Protein AF-A0A842LUX1-F1 (afdb_monomer_lite)

Radius of gyration: 20.1 Å; chains: 1; bounding box: 54×39×52 Å

Structure (mmCIF, N/CA/C/O backbone):
data_AF-A0A842LUX1-F1
#
_entry.id   AF-A0A842LUX1-F1
#
loop_
_atom_site.group_PDB
_atom_site.id
_atom_site.type_symbol
_atom_site.label_atom_id
_atom_site.label_alt_id
_atom_site.label_comp_id
_atom_site.label_asym_id
_atom_site.label_entity_id
_atom_site.label_seq_id
_atom_site.pdbx_PDB_ins_code
_atom_site.Cartn_x
_atom_site.Cartn_y
_atom_site.Cartn_z
_atom_site.occupancy
_atom_site.B_iso_or_equiv
_atom_site.auth_seq_id
_atom_site.auth_comp_id
_atom_site.auth_asym_id
_atom_site.auth_atom_id
_atom_site.pdbx_PDB_model_num
ATOM 1 N N . LYS A 1 1 ? 23.144 17.524 -31.134 1.00 40.03 1 LYS A N 1
ATOM 2 C CA . LYS A 1 1 ? 22.425 17.278 -29.859 1.00 40.03 1 LYS A CA 1
ATOM 3 C C . LYS A 1 1 ? 22.280 15.773 -29.697 1.00 40.03 1 LYS A C 1
ATOM 5 O O . LYS A 1 1 ? 21.676 15.163 -30.566 1.00 40.03 1 LYS A O 1
ATOM 10 N N . SER A 1 2 ? 22.864 15.183 -28.661 1.00 30.98 2 SER A N 1
ATOM 11 C CA . SER A 1 2 ? 22.601 13.795 -28.268 1.00 30.98 2 SER A CA 1
ATOM 12 C C . SER A 1 2 ? 21.332 13.760 -27.414 1.00 30.98 2 SER A C 1
ATOM 14 O O . SER A 1 2 ? 21.145 14.621 -26.555 1.00 30.98 2 SER A O 1
ATOM 16 N N . SER A 1 3 ? 20.441 12.810 -27.691 1.00 38.66 3 SER A N 1
ATOM 17 C CA . SER A 1 3 ? 19.270 12.524 -26.859 1.00 38.66 3 SER A CA 1
ATOM 18 C C . SER A 1 3 ? 19.453 11.137 -26.255 1.00 38.66 3 SER A C 1
ATOM 20 O O . SER A 1 3 ? 19.889 10.216 -26.943 1.00 38.66 3 SER A O 1
ATOM 22 N N . TRP A 1 4 ? 19.198 11.019 -24.957 1.00 44.97 4 TRP A N 1
ATOM 23 C CA . TRP A 1 4 ? 19.250 9.753 -24.237 1.00 44.97 4 TRP A CA 1
ATOM 24 C C . TRP A 1 4 ? 17.813 9.278 -24.054 1.00 44.97 4 TRP A C 1
ATOM 26 O O . TRP A 1 4 ? 16.987 10.025 -23.534 1.00 44.97 4 TRP A O 1
ATOM 36 N N . ALA A 1 5 ? 17.512 8.064 -24.503 1.00 44.06 5 ALA A N 1
ATOM 37 C CA . ALA A 1 5 ? 16.216 7.428 -24.310 1.00 44.06 5 ALA A CA 1
ATOM 38 C C . ALA A 1 5 ? 16.410 6.154 -23.482 1.00 44.06 5 ALA A C 1
ATOM 40 O O . ALA A 1 5 ? 17.323 5.371 -23.746 1.00 44.06 5 ALA A O 1
ATOM 41 N N . LEU A 1 6 ? 15.565 5.956 -22.468 1.00 51.06 6 LEU A N 1
ATOM 42 C CA . LEU A 1 6 ? 15.541 4.718 -21.697 1.00 51.06 6 LEU A CA 1
ATOM 43 C C . LEU A 1 6 ? 14.818 3.646 -22.522 1.00 51.06 6 LEU A C 1
ATOM 45 O O . LEU A 1 6 ? 13.636 3.786 -22.855 1.00 51.06 6 LEU A O 1
ATOM 49 N N . GLU A 1 7 ? 15.534 2.581 -22.867 1.00 55.16 7 GLU A N 1
ATOM 50 C CA . GLU A 1 7 ? 14.956 1.379 -23.466 1.00 55.16 7 GLU A CA 1
ATOM 51 C C . GLU A 1 7 ? 14.518 0.378 -22.388 1.00 55.16 7 GLU A C 1
ATOM 53 O O . GLU A 1 7 ? 14.836 0.549 -21.210 1.00 55.16 7 GLU A O 1
ATOM 58 N N . ASN A 1 8 ? 13.744 -0.649 -22.762 1.00 57.47 8 ASN A N 1
ATOM 59 C CA . ASN A 1 8 ? 13.414 -1.731 -21.826 1.00 57.47 8 ASN A CA 1
ATOM 60 C C . ASN A 1 8 ? 14.715 -2.295 -21.232 1.00 57.47 8 ASN A C 1
ATOM 62 O O . ASN A 1 8 ? 15.649 -2.614 -21.970 1.00 57.47 8 ASN A O 1
ATOM 66 N N . MET A 1 9 ? 14.779 -2.404 -19.905 1.00 66.81 9 MET A N 1
ATOM 67 C CA . MET A 1 9 ? 15.930 -3.001 -19.232 1.00 66.81 9 MET A CA 1
ATOM 68 C C . MET A 1 9 ? 15.783 -4.521 -19.254 1.00 66.81 9 MET A C 1
ATOM 70 O O . MET A 1 9 ? 14.677 -5.037 -19.135 1.00 66.81 9 MET A O 1
ATOM 74 N N . TYR A 1 10 ? 16.887 -5.253 -19.372 1.00 59.94 10 TYR A N 1
ATOM 75 C CA . TYR A 1 10 ? 16.875 -6.710 -19.275 1.00 59.94 10 TYR A CA 1
ATOM 76 C C . TYR A 1 10 ? 17.837 -7.150 -18.182 1.00 59.94 10 TYR A C 1
ATOM 78 O O . TYR A 1 10 ? 18.994 -6.733 -18.168 1.00 59.94 10 TYR A O 1
ATOM 86 N N . ILE A 1 11 ? 17.368 -8.013 -17.283 1.00 66.12 11 ILE A N 1
ATOM 87 C CA . ILE A 1 11 ? 18.255 -8.812 -16.440 1.00 66.12 11 ILE A CA 1
ATOM 88 C C . ILE A 1 11 ? 18.484 -10.125 -17.176 1.00 66.12 11 ILE A C 1
ATOM 90 O O . ILE A 1 11 ? 17.534 -10.831 -17.514 1.00 66.12 11 ILE A O 1
ATOM 94 N N . ILE A 1 12 ? 19.752 -10.426 -17.442 1.00 67.44 12 ILE A N 1
ATOM 95 C CA . ILE A 1 12 ? 20.169 -11.645 -18.127 1.00 67.44 12 ILE A CA 1
ATOM 96 C C . ILE A 1 12 ? 20.838 -12.536 -17.090 1.00 67.44 12 ILE A C 1
ATOM 98 O O . ILE A 1 12 ? 21.893 -12.194 -16.557 1.00 67.44 12 ILE A O 1
ATOM 102 N N . LYS A 1 13 ? 20.222 -13.678 -16.803 1.00 70.81 13 LYS A N 1
ATOM 103 C CA . LYS A 1 13 ? 20.819 -14.733 -15.988 1.00 70.81 13 LYS A CA 1
ATOM 104 C C . LYS A 1 13 ? 21.351 -15.802 -16.929 1.00 70.81 13 LYS A C 1
ATOM 106 O O . LYS A 1 13 ? 20.633 -16.248 -17.813 1.00 70.81 13 LYS A O 1
ATOM 111 N N . TYR A 1 14 ? 22.601 -16.198 -16.753 1.00 81.06 14 TYR A N 1
ATOM 112 C CA . TYR A 1 14 ? 23.248 -17.223 -17.567 1.00 81.06 14 TYR A CA 1
ATOM 113 C C . TYR A 1 14 ? 24.175 -18.063 -16.690 1.00 81.06 14 TYR A C 1
ATOM 115 O O . TYR A 1 14 ? 24.622 -17.598 -15.639 1.00 81.06 14 TYR A O 1
ATOM 123 N N . ARG A 1 15 ? 24.436 -19.311 -17.093 1.00 84.81 15 ARG A N 1
ATOM 124 C CA . ARG A 1 15 ? 25.346 -20.210 -16.366 1.00 84.81 15 ARG A CA 1
ATOM 125 C C . ARG A 1 15 ? 26.805 -19.901 -16.672 1.00 84.81 15 ARG A C 1
ATOM 127 O O . ARG A 1 15 ? 27.623 -19.882 -15.761 1.00 84.81 15 ARG A O 1
ATOM 134 N N . ASP A 1 16 ? 27.113 -19.706 -17.948 1.00 83.12 16 ASP A N 1
ATOM 135 C CA . ASP A 1 16 ? 28.472 -19.471 -18.433 1.00 83.12 16 ASP A CA 1
ATOM 136 C C . ASP A 1 16 ? 28.441 -18.701 -19.763 1.00 83.12 16 ASP A C 1
ATOM 138 O O . ASP A 1 16 ? 27.393 -18.598 -20.410 1.00 83.12 16 ASP A O 1
ATOM 142 N N . VAL A 1 17 ? 29.586 -18.171 -20.185 1.00 83.56 17 VAL A N 1
ATOM 143 C CA . VAL A 1 17 ? 29.800 -17.632 -21.530 1.00 83.56 17 VAL A CA 1
ATOM 144 C C . VAL A 1 17 ? 30.703 -18.601 -22.271 1.00 83.56 17 VAL A C 1
ATOM 146 O O . VAL A 1 17 ? 31.865 -18.782 -21.917 1.00 83.56 17 VAL A O 1
ATOM 149 N N . ASN A 1 18 ? 30.194 -19.211 -23.338 1.00 83.50 18 ASN A N 1
ATOM 150 C CA . ASN A 1 18 ? 31.008 -20.077 -24.175 1.00 83.50 18 ASN A CA 1
ATOM 151 C C . ASN A 1 18 ? 32.146 -19.252 -24.801 1.00 83.50 18 ASN A C 1
ATOM 153 O O . ASN A 1 18 ? 31.908 -18.388 -25.644 1.00 83.50 18 ASN A O 1
ATOM 157 N N . SER A 1 19 ? 33.385 -19.537 -24.405 1.00 83.38 19 SER A N 1
ATOM 158 C CA . SER A 1 19 ? 34.573 -18.756 -24.773 1.00 83.38 19 SER A CA 1
ATOM 159 C C . SER A 1 19 ? 34.920 -18.794 -26.266 1.00 83.38 19 SER A C 1
ATOM 161 O O . SER A 1 19 ? 35.576 -17.880 -26.757 1.00 83.38 19 SER A O 1
ATOM 163 N N . GLN A 1 20 ? 34.457 -19.807 -27.004 1.00 84.44 20 GLN A N 1
ATOM 164 C CA . GLN A 1 20 ? 34.720 -19.966 -28.439 1.00 84.44 20 GLN A CA 1
ATOM 165 C C . GLN A 1 20 ? 33.688 -19.244 -29.311 1.00 84.44 20 GLN A C 1
ATOM 167 O O . GLN A 1 20 ? 34.014 -18.757 -30.389 1.00 84.44 20 GLN A O 1
ATOM 172 N N . THR A 1 21 ? 32.437 -19.177 -28.854 1.00 84.00 21 THR A N 1
ATOM 173 C CA . THR A 1 21 ? 31.320 -18.590 -29.618 1.00 84.00 21 THR A CA 1
ATOM 174 C C . THR A 1 21 ? 30.852 -17.243 -29.071 1.00 84.00 21 THR A C 1
ATOM 176 O O . THR A 1 21 ? 30.032 -16.590 -29.711 1.00 84.00 21 THR A O 1
ATOM 179 N N . GLN A 1 22 ? 31.345 -16.844 -27.891 1.00 75.69 22 GLN A N 1
ATOM 180 C CA . GLN A 1 22 ? 30.898 -15.684 -27.110 1.00 75.69 22 GLN A CA 1
ATOM 181 C C . GLN A 1 22 ? 29.387 -15.676 -26.821 1.00 75.69 22 GLN A C 1
ATOM 183 O O . GLN A 1 22 ? 28.784 -14.626 -26.608 1.00 75.69 22 GLN A O 1
ATOM 188 N N . ARG A 1 23 ? 28.750 -16.853 -26.814 1.00 80.69 23 ARG A N 1
ATOM 189 C CA . ARG A 1 23 ? 27.318 -16.999 -26.527 1.00 80.69 23 ARG A CA 1
ATOM 190 C C . ARG A 1 23 ? 27.096 -17.367 -25.067 1.00 80.69 23 ARG A C 1
ATOM 192 O O . ARG A 1 23 ? 27.801 -18.215 -24.523 1.00 80.69 23 ARG A O 1
ATOM 199 N N . PHE A 1 24 ? 26.084 -16.761 -24.457 1.00 80.88 24 PHE A N 1
ATOM 200 C CA . PHE A 1 24 ? 25.610 -17.150 -23.133 1.00 80.88 24 PHE A CA 1
ATOM 201 C C . PHE A 1 24 ? 25.010 -18.566 -23.168 1.00 80.88 24 PHE A C 1
ATOM 203 O O . PHE A 1 24 ? 24.298 -18.925 -24.108 1.00 80.88 24 PHE A O 1
ATOM 210 N N . VAL A 1 25 ? 25.294 -19.361 -22.139 1.00 78.38 25 VAL A N 1
ATOM 211 C CA . VAL A 1 25 ? 24.795 -20.730 -21.953 1.00 78.38 25 VAL A CA 1
ATOM 212 C C . VAL A 1 25 ? 23.724 -20.727 -20.862 1.00 78.38 25 VAL A C 1
ATOM 214 O O . VAL A 1 25 ? 23.919 -20.115 -19.812 1.00 78.38 25 VAL A O 1
ATOM 217 N N . ASP A 1 26 ? 22.609 -21.422 -21.109 1.00 73.81 26 ASP A N 1
ATOM 218 C CA . ASP A 1 26 ? 21.448 -21.522 -20.208 1.00 73.81 26 ASP A CA 1
ATOM 219 C C . ASP A 1 26 ? 20.916 -20.158 -19.758 1.00 73.81 26 ASP A C 1
ATOM 221 O O . ASP A 1 26 ? 20.976 -19.785 -18.585 1.00 73.81 26 ASP A O 1
ATOM 225 N N . VAL A 1 27 ? 20.431 -19.400 -20.742 1.00 63.47 27 VAL A N 1
ATOM 226 C CA . VAL A 1 27 ? 20.032 -18.004 -20.576 1.00 63.47 27 VAL A CA 1
ATOM 227 C C . VAL A 1 27 ? 18.569 -17.882 -20.183 1.00 63.47 27 VAL A C 1
ATOM 229 O O . VAL A 1 27 ? 17.687 -18.429 -20.841 1.00 63.47 27 VAL A O 1
ATOM 232 N N . GLU A 1 28 ? 18.312 -17.078 -19.162 1.00 68.75 28 GLU A N 1
ATOM 233 C CA . GLU A 1 28 ? 16.993 -16.604 -18.776 1.00 68.75 28 GLU A CA 1
ATOM 234 C C . GLU A 1 28 ? 16.976 -15.074 -18.897 1.00 68.75 28 GLU A C 1
ATOM 236 O O . GLU A 1 28 ? 17.819 -14.375 -18.325 1.00 68.75 28 GLU A O 1
ATOM 241 N N . TYR A 1 29 ? 16.022 -14.559 -19.673 1.00 65.56 29 TYR A N 1
ATOM 242 C CA . TYR A 1 29 ? 15.831 -13.129 -19.888 1.00 65.56 29 TYR A CA 1
ATOM 243 C C . TYR A 1 29 ? 14.637 -12.646 -19.078 1.00 65.56 29 TYR A C 1
ATOM 245 O O . TYR A 1 29 ? 13.518 -13.119 -19.270 1.00 65.56 29 TYR A O 1
ATOM 253 N N . ILE A 1 30 ? 14.859 -11.651 -18.227 1.00 63.78 30 ILE A N 1
ATOM 254 C CA . ILE A 1 30 ? 13.791 -10.949 -17.521 1.00 63.78 30 ILE A CA 1
ATOM 255 C C . ILE A 1 30 ? 13.717 -9.537 -18.091 1.00 63.78 30 ILE A C 1
ATOM 257 O O . ILE A 1 30 ? 14.587 -8.705 -17.830 1.00 63.78 30 ILE A O 1
ATOM 261 N N . GLY A 1 31 ? 12.691 -9.283 -18.905 1.00 63.72 31 GLY A N 1
ATOM 262 C CA . GLY A 1 31 ? 12.399 -7.955 -19.435 1.00 63.72 31 GLY A CA 1
ATOM 263 C C . GLY A 1 31 ? 11.718 -7.084 -18.383 1.00 63.72 31 GLY A C 1
ATOM 264 O O . GLY A 1 31 ? 10.649 -7.423 -17.883 1.00 63.72 31 GLY A O 1
ATOM 265 N N . ILE A 1 32 ? 12.323 -5.945 -18.075 1.00 72.12 32 ILE A N 1
ATOM 266 C CA . ILE A 1 32 ? 11.776 -4.896 -17.222 1.00 72.12 32 ILE A CA 1
ATOM 267 C C . ILE A 1 32 ? 11.189 -3.842 -18.148 1.00 72.12 32 ILE A C 1
ATOM 269 O O . ILE A 1 32 ? 11.907 -3.198 -18.922 1.00 72.12 32 ILE A O 1
ATOM 273 N N . SER A 1 33 ? 9.869 -3.665 -18.076 1.00 74.12 33 SER A N 1
ATOM 274 C CA . SER A 1 33 ? 9.227 -2.638 -18.885 1.00 74.12 33 SER A CA 1
ATOM 275 C C . SER A 1 33 ? 9.774 -1.264 -18.516 1.00 74.12 33 SER A C 1
ATOM 277 O O . SER A 1 33 ? 10.093 -0.983 -17.360 1.00 74.12 33 SER A O 1
ATOM 279 N N . LYS A 1 34 ? 9.832 -0.393 -19.514 1.00 75.19 34 LYS A N 1
ATOM 280 C CA . LYS A 1 34 ? 10.145 1.027 -19.391 1.00 75.19 34 LYS A CA 1
ATOM 281 C C . LYS A 1 34 ? 9.547 1.675 -18.118 1.00 75.19 34 LYS A C 1
ATOM 283 O O . LYS A 1 34 ? 10.288 2.272 -17.346 1.00 75.19 34 LYS A O 1
ATOM 288 N N . ILE A 1 35 ? 8.253 1.476 -17.834 1.00 79.25 35 ILE A N 1
ATOM 289 C CA . ILE A 1 35 ? 7.582 1.997 -16.620 1.00 79.25 35 ILE A CA 1
ATOM 290 C C . ILE A 1 35 ? 8.228 1.478 -15.328 1.00 79.25 35 ILE A C 1
ATOM 292 O O . ILE A 1 35 ? 8.528 2.265 -14.432 1.00 79.25 35 ILE A O 1
ATOM 296 N N . HIS A 1 36 ? 8.459 0.167 -15.229 1.00 82.00 36 HIS A N 1
ATOM 297 C CA . HIS A 1 36 ? 9.110 -0.418 -14.059 1.00 82.00 36 HIS A CA 1
ATOM 298 C C . HIS A 1 36 ? 10.537 0.111 -13.911 1.00 82.00 36 HIS A C 1
ATOM 300 O O . HIS A 1 36 ? 10.921 0.500 -12.815 1.00 82.00 36 HIS A O 1
ATOM 306 N N . ALA A 1 37 ? 11.298 0.209 -15.005 1.00 81.44 37 ALA A N 1
ATOM 307 C CA . ALA A 1 37 ? 12.652 0.755 -14.986 1.00 81.44 37 ALA A CA 1
ATOM 308 C C . ALA A 1 37 ? 12.683 2.188 -14.425 1.00 81.44 37 ALA A C 1
ATOM 310 O O . ALA A 1 37 ? 13.482 2.468 -13.536 1.00 81.44 37 ALA A O 1
ATOM 311 N N . SER A 1 38 ? 11.769 3.066 -14.849 1.00 83.50 38 SER A N 1
ATOM 312 C CA . SER A 1 38 ? 11.658 4.430 -14.308 1.00 83.50 38 SER A CA 1
ATOM 313 C C . SER A 1 38 ? 11.386 4.462 -12.806 1.00 83.50 38 SER A C 1
ATOM 315 O O . SER A 1 38 ? 11.974 5.267 -12.092 1.00 83.50 38 SER A O 1
ATOM 317 N N . ILE A 1 39 ? 10.542 3.557 -12.307 1.00 88.06 39 ILE A N 1
ATOM 318 C CA . ILE A 1 39 ? 10.266 3.429 -10.869 1.00 88.06 39 ILE A CA 1
ATOM 319 C C . ILE A 1 39 ? 11.520 2.979 -10.109 1.00 88.06 39 ILE A C 1
ATOM 321 O O . ILE A 1 39 ? 11.774 3.461 -9.008 1.00 88.06 39 ILE A O 1
ATOM 325 N N . LEU A 1 40 ? 12.319 2.083 -10.696 1.00 86.94 40 LEU A N 1
ATOM 326 C CA . LEU A 1 40 ? 13.561 1.584 -10.097 1.00 86.94 40 LEU A CA 1
ATOM 327 C C . LEU A 1 40 ? 14.716 2.591 -10.135 1.00 86.94 40 LEU A C 1
ATOM 329 O O . LEU A 1 40 ? 15.631 2.497 -9.315 1.00 86.94 40 LEU A O 1
ATOM 333 N N . LEU A 1 41 ? 14.691 3.544 -11.066 1.00 87.50 41 LEU A N 1
ATOM 334 C CA . LEU A 1 41 ? 15.670 4.630 -11.117 1.00 87.50 41 LEU A CA 1
ATOM 335 C C . LEU A 1 41 ? 15.465 5.652 -9.991 1.00 87.50 41 LEU A C 1
ATOM 337 O O . LEU A 1 41 ? 16.415 6.336 -9.624 1.00 87.50 41 LEU A O 1
ATOM 341 N N . ASP A 1 42 ? 14.268 5.733 -9.405 1.00 91.56 42 ASP A N 1
ATOM 342 C CA . ASP A 1 42 ? 14.031 6.581 -8.242 1.00 91.56 42 ASP A CA 1
ATOM 343 C C . ASP A 1 42 ? 14.575 5.939 -6.959 1.00 91.56 42 ASP A C 1
ATOM 345 O O . ASP A 1 42 ? 14.027 4.956 -6.458 1.00 91.56 42 ASP A O 1
ATOM 349 N N . ASP A 1 43 ? 15.626 6.526 -6.385 1.00 92.12 43 ASP A N 1
ATOM 350 C CA . ASP A 1 43 ? 16.300 5.986 -5.197 1.00 92.12 43 ASP A CA 1
ATOM 351 C C . ASP A 1 43 ? 15.353 5.815 -3.999 1.00 92.12 43 ASP A C 1
ATOM 353 O O . ASP A 1 43 ? 15.408 4.811 -3.290 1.00 92.12 43 ASP A O 1
ATOM 357 N N . VAL A 1 44 ? 14.429 6.759 -3.782 1.00 95.25 44 VAL A N 1
ATOM 358 C CA . VAL A 1 44 ? 13.526 6.725 -2.621 1.00 95.25 44 VAL A CA 1
ATOM 359 C C . VAL A 1 44 ? 12.554 5.555 -2.715 1.00 95.25 44 VAL A C 1
ATOM 361 O O . VAL A 1 44 ? 12.302 4.895 -1.698 1.00 95.25 44 VAL A O 1
ATOM 364 N N . ILE A 1 45 ? 11.992 5.325 -3.906 1.00 95.50 45 ILE A N 1
ATOM 365 C CA . ILE A 1 45 ? 11.097 4.196 -4.152 1.00 95.50 45 ILE A CA 1
ATOM 366 C C . ILE A 1 45 ? 11.896 2.895 -4.132 1.00 95.50 45 ILE A C 1
ATOM 368 O O . ILE A 1 45 ? 11.523 1.987 -3.386 1.00 95.50 45 ILE A O 1
ATOM 372 N N . ARG A 1 46 ? 13.006 2.817 -4.881 1.00 93.94 46 ARG A N 1
ATOM 373 C CA . ARG A 1 46 ? 13.863 1.626 -4.969 1.00 93.94 46 ARG A CA 1
ATOM 374 C C . ARG A 1 46 ? 14.300 1.152 -3.588 1.00 93.94 46 ARG A C 1
ATOM 376 O O . ARG A 1 46 ? 14.124 -0.022 -3.274 1.00 93.94 46 ARG A O 1
ATOM 383 N N . ASP A 1 47 ? 14.792 2.047 -2.739 1.00 94.69 47 ASP A N 1
ATOM 384 C CA . ASP A 1 47 ? 15.238 1.695 -1.389 1.00 94.69 47 ASP A CA 1
ATOM 385 C C . ASP A 1 47 ? 14.076 1.238 -0.495 1.00 94.69 47 ASP A C 1
ATOM 387 O O . ASP A 1 47 ? 14.252 0.390 0.378 1.00 94.69 47 ASP A O 1
ATOM 391 N N . ALA A 1 48 ? 12.866 1.769 -0.706 1.00 95.62 48 ALA A N 1
ATOM 392 C CA . ALA A 1 48 ? 11.686 1.342 0.041 1.00 95.62 48 ALA A CA 1
ATOM 393 C C . ALA A 1 48 ? 11.231 -0.076 -0.334 1.00 95.62 48 ALA A C 1
ATOM 395 O O . ALA A 1 48 ? 10.788 -0.816 0.545 1.00 95.62 48 ALA A O 1
ATOM 396 N N . ILE A 1 49 ? 11.322 -0.447 -1.615 1.00 94.44 49 ILE A N 1
ATOM 397 C CA . ILE A 1 49 ? 10.902 -1.765 -2.118 1.00 94.44 49 ILE A CA 1
ATOM 398 C C . ILE A 1 49 ? 12.034 -2.793 -2.163 1.00 94.44 49 ILE A C 1
ATOM 400 O O . ILE A 1 49 ? 11.768 -3.984 -2.324 1.00 94.44 49 ILE A O 1
ATOM 404 N N . ASN A 1 50 ? 13.289 -2.383 -1.974 1.00 94.38 50 ASN A N 1
ATOM 405 C CA . ASN A 1 50 ? 14.413 -3.286 -1.757 1.00 94.38 50 ASN A CA 1
ATOM 406 C C . ASN A 1 50 ? 14.344 -3.901 -0.344 1.00 94.38 50 ASN A C 1
ATOM 408 O O . ASN A 1 50 ? 15.178 -3.652 0.524 1.00 94.38 50 ASN A O 1
ATOM 412 N N . TYR A 1 51 ? 13.285 -4.670 -0.096 1.00 94.56 51 TYR A N 1
ATOM 413 C CA . TYR A 1 51 ? 12.917 -5.167 1.221 1.00 94.56 51 TYR A CA 1
ATOM 414 C C . TYR A 1 51 ? 12.396 -6.605 1.141 1.00 94.56 51 TYR A C 1
ATOM 416 O O . TYR A 1 51 ? 11.532 -6.926 0.319 1.00 94.56 51 TYR A O 1
ATOM 424 N N . ASN A 1 52 ? 12.913 -7.467 2.018 1.00 95.44 52 ASN A N 1
ATOM 425 C CA . ASN A 1 52 ? 12.473 -8.853 2.164 1.00 95.44 52 ASN A CA 1
ATOM 426 C C . ASN A 1 52 ? 11.306 -8.927 3.145 1.00 95.44 52 ASN A C 1
ATOM 428 O O . ASN A 1 52 ? 11.482 -8.801 4.358 1.00 95.44 52 ASN A O 1
ATOM 432 N N . LEU A 1 53 ? 10.107 -9.135 2.618 1.00 96.38 53 LEU A N 1
ATOM 433 C CA . LEU A 1 53 ? 8.874 -9.150 3.382 1.00 96.38 53 LEU A CA 1
ATOM 434 C C . LEU A 1 53 ? 8.550 -10.560 3.882 1.00 96.38 53 LEU A C 1
ATOM 436 O O . LEU A 1 53 ? 8.468 -11.498 3.094 1.00 96.38 53 LEU A O 1
ATOM 440 N N . HIS A 1 54 ? 8.314 -10.706 5.183 1.00 96.12 54 HIS A N 1
ATOM 441 C CA . HIS A 1 54 ? 7.855 -11.959 5.782 1.00 96.12 54 HIS A CA 1
ATOM 442 C C . HIS A 1 54 ? 6.374 -12.189 5.439 1.00 96.12 54 HIS A C 1
ATOM 444 O O . HIS A 1 54 ? 5.533 -11.362 5.805 1.00 96.12 54 HIS A O 1
ATOM 450 N N . VAL A 1 55 ? 6.042 -13.275 4.733 1.00 94.00 55 VAL A N 1
ATOM 451 C CA . VAL A 1 55 ? 4.682 -13.525 4.201 1.00 94.00 55 VAL A CA 1
ATOM 452 C C . VAL A 1 55 ? 4.025 -14.809 4.715 1.00 94.00 55 VAL A C 1
ATOM 454 O O . VAL A 1 55 ? 2.799 -14.913 4.687 1.00 94.00 55 VAL A O 1
ATOM 457 N N . SER A 1 56 ? 4.798 -15.765 5.229 1.00 92.12 56 SER A N 1
ATOM 458 C CA . SER A 1 56 ? 4.313 -16.931 5.989 1.00 92.12 56 SER A CA 1
ATOM 459 C C . SER A 1 56 ? 5.392 -17.382 6.984 1.00 92.12 56 SER A C 1
ATOM 461 O O . SER A 1 56 ? 6.491 -16.858 6.909 1.00 92.12 56 SER A O 1
ATOM 463 N N . GLN A 1 57 ? 5.109 -18.317 7.906 1.00 84.19 57 GLN A N 1
ATOM 464 C CA . GLN A 1 57 ? 5.972 -18.660 9.063 1.00 84.19 57 GLN A CA 1
ATOM 465 C C . GLN A 1 57 ? 7.470 -18.869 8.764 1.00 84.19 57 GLN A C 1
ATOM 467 O O . GLN A 1 57 ? 8.295 -18.654 9.649 1.00 84.19 57 GLN A O 1
ATOM 472 N N . SER A 1 58 ? 7.817 -19.311 7.558 1.00 88.44 58 SER A N 1
ATOM 473 C CA . SER A 1 58 ? 9.194 -19.573 7.129 1.00 88.44 58 SER A CA 1
ATOM 474 C C . SER A 1 58 ? 9.522 -18.954 5.766 1.00 88.44 58 SER A C 1
ATOM 476 O O . SER A 1 58 ? 10.536 -19.292 5.160 1.00 88.44 58 SER A O 1
ATOM 478 N N . GLU A 1 59 ? 8.679 -18.051 5.262 1.00 93.81 59 GLU A N 1
ATOM 479 C CA . GLU A 1 59 ? 8.772 -17.550 3.892 1.00 93.81 59 GLU A CA 1
ATOM 480 C C . GLU A 1 59 ? 8.967 -16.037 3.854 1.00 93.81 59 GLU A C 1
ATOM 482 O O . GLU A 1 59 ? 8.121 -15.259 4.311 1.00 93.81 59 GLU A O 1
ATOM 487 N N . TYR A 1 60 ? 10.059 -15.627 3.216 1.00 94.88 60 TYR A N 1
ATOM 488 C CA . TYR A 1 60 ? 10.352 -14.240 2.890 1.00 94.88 60 TYR A CA 1
ATOM 489 C C . TYR A 1 60 ? 10.265 -14.044 1.380 1.00 94.88 60 TYR A C 1
ATOM 491 O O . TYR A 1 60 ? 10.675 -14.904 0.602 1.00 94.88 60 TYR A O 1
ATOM 499 N N . ARG A 1 61 ? 9.716 -12.906 0.962 1.00 95.19 61 ARG A N 1
ATOM 500 C CA . ARG A 1 61 ? 9.602 -12.525 -0.445 1.00 95.19 61 ARG A CA 1
ATOM 501 C C . ARG A 1 61 ? 10.209 -11.154 -0.657 1.00 95.19 61 ARG A C 1
ATOM 503 O O . ARG A 1 61 ? 9.874 -10.213 0.060 1.00 95.19 61 ARG A O 1
ATOM 510 N N . TRP A 1 62 ? 11.068 -11.039 -1.658 1.00 95.38 62 TRP A N 1
ATOM 511 C CA . TRP A 1 62 ? 11.668 -9.766 -2.019 1.00 95.38 62 TRP A CA 1
ATOM 512 C C . TRP A 1 62 ? 10.676 -8.937 -2.839 1.00 95.38 62 TRP A C 1
ATOM 514 O O . TRP A 1 62 ? 10.183 -9.383 -3.878 1.00 95.38 62 TRP A O 1
ATOM 524 N N . LEU A 1 63 ? 10.321 -7.745 -2.353 1.00 95.56 63 LEU A N 1
ATOM 525 C CA . LEU A 1 63 ? 9.320 -6.899 -3.013 1.00 95.56 63 LEU A CA 1
ATOM 526 C C . LEU A 1 63 ? 9.811 -6.412 -4.382 1.00 95.56 63 LEU A C 1
ATOM 528 O O . LEU A 1 63 ? 9.077 -6.512 -5.363 1.00 95.56 63 LEU A O 1
ATOM 532 N N . LEU A 1 64 ? 11.072 -5.982 -4.461 1.00 92.06 64 LEU A N 1
ATOM 533 C CA . LEU A 1 64 ? 11.719 -5.566 -5.703 1.00 92.06 64 LEU A CA 1
ATOM 534 C C . LEU A 1 64 ? 11.696 -6.664 -6.778 1.00 92.06 64 LEU A C 1
ATOM 536 O O . LEU A 1 64 ? 11.369 -6.386 -7.928 1.00 92.06 64 LEU A O 1
ATOM 540 N N . GLU A 1 65 ? 11.982 -7.914 -6.406 1.00 88.94 65 GLU A N 1
ATOM 541 C CA . GLU A 1 65 ? 11.935 -9.047 -7.338 1.00 88.94 65 GLU A CA 1
ATOM 542 C C . GLU A 1 65 ? 10.530 -9.254 -7.915 1.00 88.94 65 GLU A C 1
ATOM 544 O O . GLU A 1 65 ? 10.375 -9.436 -9.121 1.00 88.94 65 GLU A O 1
ATOM 549 N N . ASN A 1 66 ? 9.494 -9.194 -7.072 1.00 91.12 66 ASN A N 1
ATOM 550 C CA . ASN A 1 66 ? 8.118 -9.358 -7.543 1.00 91.12 66 ASN A CA 1
ATOM 551 C C . ASN A 1 66 ? 7.708 -8.230 -8.493 1.00 91.12 66 ASN A C 1
ATOM 553 O O . ASN A 1 66 ? 7.056 -8.503 -9.500 1.00 91.12 66 ASN A O 1
ATOM 557 N N . LEU A 1 67 ? 8.142 -6.997 -8.217 1.00 89.69 67 LEU A N 1
ATOM 558 C CA . LEU A 1 67 ? 7.896 -5.864 -9.104 1.00 89.69 67 LEU A CA 1
ATOM 559 C C . LEU A 1 67 ? 8.594 -6.046 -10.460 1.00 89.69 67 LEU A C 1
ATOM 561 O O . LEU A 1 67 ? 7.972 -5.860 -11.500 1.00 89.69 67 LEU A O 1
ATOM 565 N N . ILE A 1 68 ? 9.866 -6.459 -10.460 1.00 85.25 68 ILE A N 1
ATOM 566 C CA . ILE A 1 68 ? 10.639 -6.764 -11.679 1.00 85.25 68 ILE A CA 1
ATOM 567 C C . ILE A 1 68 ? 9.959 -7.863 -12.507 1.00 85.25 68 ILE A C 1
ATOM 569 O O . ILE A 1 68 ? 9.958 -7.804 -13.733 1.00 85.25 68 ILE A O 1
ATOM 573 N N . GLN A 1 69 ? 9.337 -8.840 -11.844 1.00 84.81 69 GLN A N 1
ATOM 574 C CA . GLN A 1 69 ? 8.561 -9.909 -12.478 1.00 84.81 69 GLN A CA 1
ATOM 575 C C . GLN A 1 69 ? 7.147 -9.476 -12.910 1.00 84.81 69 GLN A C 1
ATOM 577 O O . GLN A 1 69 ? 6.350 -10.333 -13.293 1.00 84.81 69 GLN A O 1
ATOM 582 N N . ASN A 1 70 ? 6.819 -8.179 -12.844 1.00 82.81 70 ASN A N 1
ATOM 583 C CA . ASN A 1 70 ? 5.508 -7.623 -13.184 1.00 82.81 70 ASN A CA 1
ATOM 584 C C . ASN A 1 70 ? 4.350 -8.275 -12.395 1.00 82.81 70 ASN A C 1
ATOM 586 O O . ASN A 1 70 ? 3.257 -8.495 -12.921 1.00 82.81 70 ASN A O 1
ATOM 590 N N . LYS A 1 71 ? 4.597 -8.643 -11.131 1.00 88.81 71 LYS A N 1
ATOM 591 C CA . LYS A 1 71 ? 3.586 -9.213 -10.231 1.00 88.81 71 LYS A CA 1
ATOM 592 C C . LYS A 1 71 ? 3.068 -8.137 -9.274 1.00 88.81 71 LYS A C 1
ATOM 594 O O . LYS A 1 71 ? 3.876 -7.379 -8.739 1.00 88.81 71 LYS A O 1
ATOM 599 N N . PRO A 1 72 ? 1.754 -8.110 -8.980 1.00 91.81 72 PRO A N 1
ATOM 600 C CA . PRO A 1 72 ? 1.204 -7.182 -8.000 1.00 91.81 72 PRO A CA 1
ATOM 601 C C . PRO A 1 72 ? 1.774 -7.468 -6.607 1.00 91.81 72 PRO A C 1
ATOM 603 O O . PRO A 1 72 ? 1.897 -8.625 -6.188 1.00 91.81 72 PRO A O 1
ATOM 606 N N . LEU A 1 73 ? 2.093 -6.411 -5.866 1.00 95.81 73 LEU A N 1
ATOM 607 C CA . LEU A 1 73 ? 2.718 -6.487 -4.547 1.00 95.81 73 LEU A CA 1
ATOM 608 C C . LEU A 1 73 ? 1.692 -6.631 -3.416 1.00 95.81 73 LEU A C 1
ATOM 610 O O . LEU A 1 73 ? 1.959 -7.288 -2.404 1.00 95.81 73 LEU A O 1
ATOM 614 N N . LYS A 1 74 ? 0.489 -6.076 -3.580 1.00 96.00 74 LYS A N 1
ATOM 615 C CA . LYS A 1 74 ? -0.601 -6.063 -2.597 1.00 96.00 74 LYS A CA 1
ATOM 616 C C . LYS A 1 74 ? -0.914 -7.445 -2.011 1.00 96.00 74 LYS A C 1
ATOM 618 O O . LYS A 1 74 ? -1.094 -7.510 -0.793 1.00 96.00 74 LYS A O 1
ATOM 623 N N . PRO A 1 75 ? -0.955 -8.566 -2.764 1.00 95.94 75 PRO A N 1
ATOM 624 C CA . PRO A 1 75 ? -1.151 -9.886 -2.164 1.00 95.94 75 PRO A CA 1
ATOM 625 C C . PRO A 1 75 ? -0.100 -10.235 -1.098 1.00 95.94 75 PRO A C 1
ATOM 627 O O . PRO A 1 75 ? -0.449 -10.801 -0.060 1.00 95.94 75 PRO A O 1
ATOM 630 N N . LEU A 1 76 ? 1.168 -9.866 -1.314 1.00 97.19 76 LEU A N 1
ATOM 631 C CA . LEU A 1 76 ? 2.248 -10.064 -0.341 1.00 97.19 76 LEU A CA 1
ATOM 632 C C . LEU A 1 76 ? 2.064 -9.142 0.864 1.00 97.19 76 LEU A C 1
ATOM 634 O O . LEU A 1 76 ? 2.171 -9.596 2.005 1.00 97.19 76 LEU A O 1
ATOM 638 N N . ILE A 1 77 ? 1.705 -7.879 0.612 1.00 97.50 77 ILE A N 1
ATOM 639 C CA . ILE A 1 77 ? 1.415 -6.904 1.669 1.00 97.50 77 ILE A CA 1
ATOM 640 C C . ILE A 1 77 ? 0.275 -7.404 2.558 1.00 97.50 77 ILE A C 1
ATOM 642 O O . ILE A 1 77 ? 0.407 -7.409 3.777 1.00 97.50 77 ILE A O 1
ATOM 646 N N . MET A 1 78 ? -0.812 -7.912 1.979 1.00 97.62 78 MET A N 1
ATOM 647 C CA . MET A 1 78 ? -1.945 -8.446 2.735 1.00 97.62 78 MET A CA 1
ATOM 648 C C . MET A 1 78 ? -1.565 -9.655 3.593 1.00 97.62 78 MET A C 1
ATOM 650 O O . MET A 1 78 ? -1.971 -9.724 4.754 1.00 97.62 78 MET A O 1
ATOM 654 N N . ARG A 1 79 ? -0.760 -10.589 3.068 1.00 97.19 79 ARG A N 1
ATOM 655 C CA . ARG A 1 79 ? -0.241 -11.721 3.859 1.00 97.19 79 ARG A CA 1
ATOM 656 C C . ARG A 1 79 ? 0.594 -11.235 5.041 1.00 97.19 79 ARG A C 1
ATOM 658 O O . ARG A 1 79 ? 0.397 -11.696 6.164 1.00 97.19 79 ARG A O 1
ATOM 665 N N . HIS A 1 80 ? 1.460 -10.254 4.809 1.00 96.94 80 HIS A N 1
ATOM 666 C CA . HIS A 1 80 ? 2.269 -9.653 5.859 1.00 96.94 80 HIS A CA 1
ATOM 667 C C . HIS A 1 80 ? 1.430 -8.924 6.921 1.00 96.94 80 HIS A C 1
ATOM 669 O O . HIS A 1 80 ? 1.642 -9.124 8.117 1.00 96.94 80 HIS A O 1
ATOM 675 N N . ILE A 1 81 ? 0.437 -8.128 6.504 1.00 96.56 81 ILE A N 1
ATOM 676 C CA . ILE A 1 81 ? -0.511 -7.457 7.406 1.00 96.56 81 ILE A CA 1
ATOM 677 C C . ILE A 1 81 ? -1.210 -8.493 8.294 1.00 96.56 81 ILE A C 1
ATOM 679 O O . ILE A 1 81 ? -1.294 -8.295 9.503 1.00 96.56 81 ILE A O 1
ATOM 683 N N . ILE A 1 82 ? -1.653 -9.621 7.726 1.00 95.94 82 ILE A N 1
ATOM 684 C CA . ILE A 1 82 ? -2.277 -10.719 8.479 1.00 95.94 82 ILE A CA 1
ATOM 685 C C . ILE A 1 82 ? -1.304 -11.319 9.499 1.00 95.94 82 ILE A C 1
ATOM 687 O O . ILE A 1 82 ? -1.691 -11.555 10.644 1.00 95.94 82 ILE A O 1
ATOM 691 N N . LEU A 1 83 ? -0.045 -11.568 9.128 1.00 95.56 83 LEU A N 1
ATOM 692 C CA . LEU A 1 83 ? 0.949 -12.068 10.082 1.00 95.56 83 LEU A CA 1
ATOM 693 C C . LEU A 1 83 ? 1.165 -11.088 11.234 1.00 95.56 83 LEU A C 1
ATOM 695 O O . LEU A 1 83 ? 1.188 -11.505 12.391 1.00 95.56 83 LEU A O 1
ATOM 699 N N . ARG A 1 84 ? 1.288 -9.794 10.930 1.00 93.69 84 ARG A N 1
ATOM 700 C CA . ARG A 1 84 ? 1.530 -8.755 11.935 1.00 93.69 84 ARG A CA 1
ATOM 701 C C . ARG A 1 84 ? 0.319 -8.538 12.841 1.00 93.69 84 ARG A C 1
ATOM 703 O O . ARG A 1 84 ? 0.496 -8.452 14.052 1.00 93.69 84 ARG A O 1
ATOM 710 N N . ALA A 1 85 ? -0.895 -8.564 12.291 1.00 93.69 85 ALA A N 1
ATOM 711 C CA . ALA A 1 85 ? -2.144 -8.542 13.055 1.00 93.69 85 ALA A CA 1
ATOM 712 C C . ALA A 1 85 ? -2.230 -9.704 14.062 1.00 93.69 85 ALA A C 1
ATOM 714 O O . ALA A 1 85 ? -2.733 -9.538 15.168 1.00 93.69 85 ALA A O 1
ATOM 715 N N . ASN A 1 86 ? -1.677 -10.866 13.702 1.00 92.81 86 ASN A N 1
ATOM 716 C CA . ASN A 1 86 ? -1.631 -12.057 14.551 1.00 92.81 86 ASN A CA 1
ATOM 717 C C . ASN A 1 86 ? -0.331 -12.194 15.362 1.00 92.81 86 ASN A C 1
ATOM 719 O O . ASN A 1 86 ? -0.082 -13.260 15.922 1.00 92.81 86 ASN A O 1
ATOM 723 N N . ARG A 1 87 ? 0.516 -11.153 15.408 1.00 92.00 87 ARG A N 1
ATOM 724 C CA . ARG A 1 87 ? 1.800 -11.137 16.137 1.00 92.00 87 ARG A CA 1
ATOM 725 C C . ARG A 1 87 ? 2.760 -12.276 15.738 1.00 92.00 87 ARG A C 1
ATOM 727 O O . ARG A 1 87 ? 3.567 -12.730 16.539 1.00 92.00 87 ARG A O 1
ATOM 734 N N . LYS A 1 88 ? 2.691 -12.729 14.480 1.00 93.06 88 LYS A N 1
ATOM 735 C CA . LYS A 1 88 ? 3.524 -13.808 13.904 1.00 93.06 88 LYS A CA 1
ATOM 736 C C . LYS A 1 88 ? 4.766 -13.300 13.159 1.00 93.06 88 LYS A C 1
ATOM 738 O O . LYS A 1 88 ? 5.426 -14.063 12.463 1.00 93.06 88 LYS A O 1
ATOM 743 N N . THR A 1 89 ? 5.073 -12.009 13.256 1.00 92.56 89 THR A N 1
ATOM 744 C CA . THR A 1 89 ? 6.272 -11.400 12.668 1.00 92.56 89 THR A CA 1
ATOM 745 C C . THR A 1 89 ? 6.737 -10.222 13.521 1.00 92.56 89 THR A C 1
ATOM 747 O O . THR A 1 89 ? 5.908 -9.487 14.054 1.00 92.56 89 THR A O 1
ATOM 750 N N . GLY A 1 90 ? 8.055 -10.043 13.640 1.00 89.06 90 GLY A N 1
ATOM 751 C CA . GLY A 1 90 ? 8.675 -8.891 14.307 1.00 89.06 90 GLY A CA 1
ATOM 752 C C . GLY A 1 90 ? 8.984 -7.721 13.366 1.00 89.06 90 GLY A C 1
ATOM 753 O O . GLY A 1 90 ? 9.484 -6.692 13.808 1.00 89.06 90 GLY A O 1
ATOM 754 N N . GLN A 1 91 ? 8.721 -7.859 12.064 1.00 92.00 91 GLN A N 1
ATOM 755 C CA . GLN A 1 91 ? 8.941 -6.787 11.093 1.00 92.00 91 GLN A CA 1
ATOM 756 C C . GLN A 1 91 ? 7.911 -5.663 11.279 1.00 92.00 91 GLN A C 1
ATOM 758 O O . GLN A 1 91 ? 6.705 -5.876 11.157 1.00 92.00 91 GLN A O 1
ATOM 763 N N . MET A 1 92 ? 8.404 -4.449 11.540 1.00 90.75 92 MET A N 1
ATOM 764 C CA . MET A 1 92 ? 7.563 -3.283 11.847 1.00 90.75 92 MET A CA 1
ATOM 765 C C . MET A 1 92 ? 7.532 -2.225 10.739 1.00 90.75 92 MET A C 1
ATOM 767 O O . MET A 1 92 ? 6.742 -1.281 10.822 1.00 90.75 92 MET A O 1
ATOM 771 N N . GLY A 1 93 ? 8.355 -2.382 9.696 1.00 92.31 93 GLY A N 1
ATOM 772 C CA . GLY A 1 93 ? 8.506 -1.409 8.615 1.00 92.31 93 GLY A CA 1
ATOM 773 C C . GLY A 1 93 ? 7.187 -1.117 7.899 1.00 92.31 93 GLY A C 1
ATOM 774 O O . GLY A 1 93 ? 6.555 -2.017 7.360 1.00 92.31 93 GLY A O 1
ATOM 775 N N . ILE A 1 94 ? 6.774 0.152 7.889 1.00 95.19 94 ILE A N 1
ATOM 776 C CA . ILE A 1 94 ? 5.551 0.613 7.210 1.00 95.19 94 ILE A CA 1
ATOM 777 C C . ILE A 1 94 ? 5.857 1.161 5.817 1.00 95.19 94 ILE A C 1
ATOM 779 O O . ILE A 1 94 ? 5.102 0.917 4.879 1.00 95.19 94 ILE A O 1
ATOM 783 N N . LYS A 1 95 ? 6.981 1.878 5.676 1.00 96.44 95 LYS A N 1
ATOM 784 C CA . LYS A 1 95 ? 7.396 2.514 4.417 1.00 96.44 95 LYS A CA 1
ATOM 785 C C . LYS A 1 95 ? 7.398 1.527 3.232 1.00 96.44 95 LYS A C 1
ATOM 787 O O . LYS A 1 95 ? 6.793 1.880 2.222 1.00 96.44 95 LYS A O 1
ATOM 792 N N . PRO A 1 96 ? 7.953 0.299 3.345 1.00 97.19 96 PRO A N 1
ATOM 793 C CA . PRO A 1 96 ? 7.900 -0.679 2.255 1.00 97.19 96 PRO A CA 1
ATOM 794 C C . PRO A 1 96 ? 6.473 -1.074 1.865 1.00 97.19 96 PRO A C 1
ATOM 796 O O . PRO A 1 96 ? 6.170 -1.197 0.681 1.00 97.19 96 PRO A O 1
ATOM 799 N N . LEU A 1 97 ? 5.576 -1.227 2.849 1.00 97.75 97 LEU A N 1
ATOM 800 C CA . LEU A 1 97 ? 4.184 -1.622 2.609 1.00 97.75 97 LEU A CA 1
ATOM 801 C C . LEU A 1 97 ? 3.440 -0.542 1.824 1.00 97.75 97 LEU A C 1
ATOM 803 O O . LEU A 1 97 ? 2.784 -0.844 0.834 1.00 97.75 97 LEU A O 1
ATOM 807 N N . LEU A 1 98 ? 3.567 0.716 2.253 1.00 97.94 98 LEU A N 1
ATOM 808 C CA . LEU A 1 98 ? 2.860 1.830 1.628 1.00 97.94 98 LEU A CA 1
ATOM 809 C C . LEU A 1 98 ? 3.393 2.145 0.231 1.00 97.94 98 LEU A C 1
ATOM 811 O O . LEU A 1 98 ? 2.588 2.371 -0.662 1.00 97.94 98 LEU A O 1
ATOM 815 N N . TYR A 1 99 ? 4.713 2.121 0.012 1.00 98.12 99 TYR A N 1
ATOM 816 C CA . TYR A 1 99 ? 5.250 2.294 -1.342 1.00 98.12 99 TYR A CA 1
ATOM 817 C C . TYR A 1 99 ? 4.822 1.156 -2.267 1.00 98.12 99 TYR A C 1
ATOM 819 O O . TYR A 1 99 ? 4.448 1.419 -3.401 1.00 98.12 99 TYR A O 1
ATOM 827 N N . SER A 1 100 ? 4.801 -0.086 -1.779 1.00 97.38 100 SER A N 1
ATOM 828 C CA . SER A 1 100 ? 4.327 -1.226 -2.574 1.00 97.38 100 SER A CA 1
ATOM 829 C C . SER A 1 100 ? 2.860 -1.079 -2.981 1.00 97.38 100 SER A C 1
ATOM 831 O O . SER A 1 100 ? 2.510 -1.330 -4.128 1.00 97.38 100 SER A O 1
ATOM 833 N N . LEU A 1 101 ? 2.001 -0.640 -2.055 1.00 97.88 101 LEU A N 1
ATOM 834 C CA . LEU A 1 101 ? 0.593 -0.368 -2.350 1.00 97.88 101 LEU A CA 1
ATOM 835 C C . LEU A 1 101 ? 0.434 0.820 -3.308 1.00 97.88 101 LEU A C 1
ATOM 837 O O . LEU A 1 101 ? -0.366 0.737 -4.230 1.00 97.88 101 LEU A O 1
ATOM 841 N N . ALA A 1 102 ? 1.211 1.891 -3.130 1.00 97.50 102 ALA A N 1
ATOM 842 C CA . ALA A 1 102 ? 1.177 3.057 -4.010 1.00 97.50 102 ALA A CA 1
ATOM 843 C C . ALA A 1 102 ? 1.614 2.721 -5.445 1.00 97.50 102 ALA A C 1
ATOM 845 O O . ALA A 1 102 ? 0.990 3.167 -6.404 1.00 97.50 102 ALA A O 1
ATOM 846 N N . ILE A 1 103 ? 2.653 1.896 -5.598 1.00 95.25 103 ILE A N 1
ATOM 847 C CA . ILE A 1 103 ? 3.075 1.364 -6.898 1.00 95.25 103 ILE A CA 1
ATOM 848 C C . ILE A 1 103 ? 1.922 0.593 -7.541 1.00 95.25 103 ILE A C 1
ATOM 850 O O . ILE A 1 103 ? 1.547 0.892 -8.673 1.00 95.25 103 ILE A O 1
ATOM 854 N N . ASP A 1 104 ? 1.319 -0.347 -6.809 1.00 94.62 104 ASP A N 1
ATOM 855 C CA . ASP A 1 104 ? 0.227 -1.151 -7.350 1.00 94.62 104 ASP A CA 1
ATOM 856 C C . ASP A 1 104 ? -0.976 -0.293 -7.772 1.00 94.62 104 ASP A C 1
ATOM 858 O O . ASP A 1 104 ? -1.570 -0.548 -8.819 1.00 94.62 104 ASP A O 1
ATOM 862 N N . SER A 1 105 ? -1.332 0.739 -6.996 1.00 94.00 105 SER A N 1
ATOM 863 C CA . SER A 1 105 ? -2.453 1.621 -7.338 1.00 94.00 105 SER A CA 1
ATOM 864 C C . SER A 1 105 ? -2.197 2.466 -8.579 1.00 94.00 105 SER A C 1
ATOM 866 O O . SER A 1 105 ? -3.155 2.777 -9.274 1.00 94.00 105 SER A O 1
ATOM 868 N N . GLU A 1 106 ? -0.952 2.835 -8.886 1.00 91.50 106 GLU A N 1
ATOM 869 C CA . GLU A 1 106 ? -0.640 3.653 -10.070 1.00 91.50 106 GLU A CA 1
ATOM 870 C C . GLU A 1 106 ? -0.377 2.813 -11.327 1.00 91.50 106 GLU A C 1
ATOM 872 O O . GLU A 1 106 ? -0.709 3.242 -12.435 1.00 91.50 106 GLU A O 1
ATOM 877 N N . ILE A 1 107 ? 0.206 1.619 -11.170 1.00 85.56 107 ILE A N 1
ATOM 878 C CA . ILE A 1 107 ? 0.503 0.714 -12.289 1.00 85.56 107 ILE A CA 1
ATOM 879 C C . ILE A 1 107 ? -0.743 -0.075 -12.703 1.00 85.56 107 ILE A C 1
ATOM 881 O O . ILE A 1 107 ? -1.052 -0.137 -13.891 1.00 85.56 107 ILE A O 1
ATOM 885 N N . PHE A 1 108 ? -1.466 -0.674 -11.750 1.00 72.75 108 PHE A N 1
ATOM 886 C CA . PHE A 1 108 ? -2.545 -1.624 -12.050 1.00 72.75 108 PHE A CA 1
ATOM 887 C C . PHE A 1 108 ? -3.952 -1.001 -12.051 1.00 72.75 108 PHE A C 1
ATOM 889 O O . PHE A 1 108 ? -4.913 -1.701 -12.357 1.00 72.75 108 PHE A O 1
ATOM 896 N N . SER A 1 109 ? -4.100 0.300 -11.762 1.00 67.44 109 SER A N 1
ATOM 897 C CA . SER A 1 109 ? -5.368 1.032 -11.980 1.00 67.44 109 SER A CA 1
ATOM 898 C C . SER A 1 109 ? -5.659 1.320 -13.451 1.00 67.44 109 SER A C 1
ATOM 900 O O . SER A 1 109 ? -6.791 1.637 -13.811 1.00 67.44 109 SER A O 1
ATOM 902 N N . ARG A 1 110 ? -4.651 1.237 -14.322 1.00 61.41 110 ARG A N 1
ATOM 903 C CA . ARG A 1 110 ? -4.788 1.609 -15.730 1.00 61.41 110 ARG A CA 1
ATOM 904 C C . ARG A 1 110 ? -5.380 0.446 -16.513 1.00 61.41 110 ARG A C 1
ATOM 906 O O . ARG A 1 110 ? -4.691 -0.519 -16.826 1.00 61.41 110 ARG A O 1
ATOM 913 N N . LYS A 1 111 ? -6.671 0.558 -16.828 1.00 46.97 111 LYS A N 1
ATOM 914 C CA . LYS A 1 111 ? -7.431 -0.434 -17.603 1.00 46.97 111 LYS A CA 1
ATOM 915 C C . LYS A 1 111 ? -7.036 -0.546 -19.076 1.00 46.97 111 LYS A C 1
ATOM 917 O O . LYS A 1 111 ? -7.459 -1.502 -19.714 1.00 46.97 111 LYS A O 1
ATOM 922 N N . GLU A 1 112 ? -6.202 0.344 -19.609 1.00 46.41 112 GLU A N 1
ATOM 923 C CA . GLU A 1 112 ? -5.777 0.256 -21.006 1.00 46.41 112 GLU A CA 1
ATOM 924 C C . GLU A 1 112 ? -4.254 0.341 -21.148 1.00 46.41 112 GLU A C 1
ATOM 926 O O . GLU A 1 112 ? -3.647 1.360 -20.800 1.00 46.41 112 GLU A O 1
ATOM 931 N N . PRO A 1 113 ? -3.603 -0.707 -21.684 1.00 45.28 113 PRO A N 1
ATOM 932 C CA . PRO A 1 113 ? -2.306 -0.530 -22.295 1.00 45.28 113 PRO A CA 1
ATOM 933 C C . PRO A 1 113 ? -2.549 0.252 -23.587 1.00 45.28 113 PRO A C 1
ATOM 935 O O . PRO A 1 113 ? -2.998 -0.305 -24.582 1.00 45.28 113 PRO A O 1
ATOM 938 N N . GLU A 1 114 ? -2.284 1.554 -23.591 1.00 50.22 114 GLU A N 1
ATOM 939 C CA . GLU A 1 114 ? -2.181 2.299 -24.845 1.00 50.22 114 GLU A CA 1
ATOM 940 C C . GLU A 1 114 ? -0.920 1.801 -25.577 1.00 50.22 114 GLU A C 1
ATOM 942 O O . GLU A 1 114 ? 0.190 2.299 -25.373 1.00 50.22 114 GLU A O 1
ATOM 947 N N . VAL A 1 115 ? -1.096 0.738 -26.370 1.00 46.25 115 VAL A N 1
ATOM 948 C CA . VAL A 1 115 ? -0.040 -0.074 -27.009 1.00 46.25 115 VAL A CA 1
ATOM 949 C C . VAL A 1 115 ? 0.806 0.728 -28.011 1.00 46.25 115 VAL A C 1
ATOM 951 O O . VAL A 1 115 ? 1.909 0.314 -28.360 1.00 46.25 115 VAL A O 1
ATOM 954 N N . PHE A 1 116 ? 0.345 1.909 -28.428 1.00 45.34 116 PHE A N 1
ATOM 955 C CA . PHE A 1 116 ? 1.017 2.759 -29.408 1.00 45.34 116 PHE A CA 1
ATOM 956 C C . PHE A 1 116 ? 1.023 4.215 -28.939 1.00 45.34 116 PHE A C 1
ATOM 958 O O . PHE A 1 116 ? 0.117 4.978 -29.254 1.00 45.34 116 PHE A O 1
ATOM 965 N N . ASN A 1 117 ? 2.049 4.601 -28.181 1.00 52.31 117 ASN A N 1
ATOM 966 C CA . ASN A 1 117 ? 2.267 5.993 -27.795 1.00 52.31 117 ASN A CA 1
ATOM 967 C C . ASN A 1 117 ? 3.542 6.556 -28.414 1.00 52.31 117 ASN A C 1
ATOM 969 O O . ASN A 1 117 ? 4.541 5.849 -28.558 1.00 52.31 117 ASN A O 1
ATOM 973 N N . ASP A 1 118 ? 3.491 7.847 -28.740 1.00 55.69 118 ASP A N 1
ATOM 974 C CA . ASP A 1 118 ? 4.625 8.635 -29.219 1.00 55.69 118 ASP A CA 1
ATOM 975 C C . ASP A 1 118 ? 5.812 8.517 -28.234 1.00 55.69 118 ASP A C 1
ATOM 977 O O . ASP A 1 118 ? 5.642 8.832 -27.049 1.00 55.69 118 ASP A O 1
ATOM 981 N N . PRO A 1 119 ? 7.011 8.099 -28.690 1.00 53.94 119 PRO A N 1
ATOM 982 C CA . PRO A 1 119 ? 8.218 7.997 -27.871 1.00 53.94 119 PRO A CA 1
ATOM 983 C C . PRO A 1 119 ? 8.540 9.240 -27.031 1.00 53.94 119 PRO A C 1
ATOM 985 O O . PRO A 1 119 ? 9.080 9.104 -25.932 1.00 53.94 119 PRO A O 1
ATOM 988 N N . LEU A 1 120 ? 8.186 10.440 -27.502 1.00 54.41 120 LEU A N 1
ATOM 989 C CA . LEU A 1 120 ? 8.414 11.697 -26.782 1.00 54.41 120 LEU A CA 1
ATOM 990 C C . LEU A 1 120 ? 7.474 11.878 -25.582 1.00 54.41 120 LEU A C 1
ATOM 992 O O . LEU A 1 120 ? 7.837 12.532 -24.607 1.00 54.41 120 LEU A O 1
ATOM 996 N N . GLN A 1 121 ? 6.286 11.273 -25.612 1.00 56.84 121 GLN A N 1
ATOM 997 C CA . GLN A 1 121 ? 5.349 11.304 -24.487 1.00 56.84 121 GLN A CA 1
ATOM 998 C C . GLN A 1 121 ? 5.702 10.273 -23.410 1.00 56.84 121 GLN A C 1
ATOM 1000 O O . GLN A 1 121 ? 5.246 10.390 -22.273 1.00 56.84 121 GLN A O 1
ATOM 1005 N N . ILE A 1 122 ? 6.522 9.270 -23.741 1.00 58.34 122 ILE A N 1
ATOM 1006 C CA . ILE A 1 122 ? 6.870 8.184 -22.822 1.00 58.34 122 ILE A CA 1
ATOM 1007 C C . ILE A 1 122 ? 7.674 8.712 -21.627 1.00 58.34 122 ILE A C 1
ATOM 1009 O O . ILE A 1 122 ? 7.315 8.389 -20.498 1.00 58.34 122 ILE A O 1
ATOM 1013 N N . SER A 1 123 ? 8.695 9.558 -21.829 1.00 58.25 123 SER A N 1
ATOM 1014 C CA . SER A 1 123 ? 9.512 10.055 -20.704 1.00 58.25 123 SER A CA 1
ATOM 1015 C C . SER A 1 123 ? 8.714 10.959 -19.760 1.00 58.25 123 SER A C 1
ATOM 1017 O O . SER A 1 123 ? 8.787 10.797 -18.547 1.00 58.25 123 SER A O 1
ATOM 1019 N N . ALA A 1 124 ? 7.880 11.853 -20.298 1.00 61.03 124 ALA A N 1
ATOM 1020 C CA . ALA A 1 124 ? 7.030 12.721 -19.485 1.00 61.03 124 ALA A CA 1
ATOM 1021 C C . ALA A 1 124 ? 6.027 11.908 -18.647 1.00 61.03 124 ALA A C 1
ATOM 1023 O O . ALA A 1 124 ? 5.859 12.160 -17.456 1.00 61.03 124 ALA A O 1
ATOM 1024 N N . ARG A 1 125 ? 5.413 10.873 -19.238 1.00 66.44 125 ARG A N 1
ATOM 1025 C CA . ARG A 1 125 ? 4.502 9.954 -18.531 1.00 66.44 125 ARG A CA 1
ATOM 1026 C C . ARG A 1 125 ? 5.206 9.154 -17.430 1.00 66.44 125 ARG A C 1
ATOM 1028 O O . ARG A 1 125 ? 4.572 8.806 -16.432 1.00 66.44 125 ARG A O 1
ATOM 1035 N N . MET A 1 126 ? 6.490 8.847 -17.609 1.00 68.25 126 MET A N 1
ATOM 1036 C CA . MET A 1 126 ? 7.314 8.157 -16.614 1.00 68.25 126 MET A CA 1
ATOM 1037 C C . MET A 1 126 ? 7.645 9.042 -15.420 1.00 68.25 126 MET A C 1
ATOM 1039 O O . MET A 1 126 ? 7.424 8.628 -14.287 1.00 68.25 126 MET A O 1
ATOM 1043 N N . ASP A 1 127 ? 8.120 10.263 -15.647 1.00 70.75 127 ASP A N 1
ATOM 1044 C CA . ASP A 1 127 ? 8.393 11.189 -14.544 1.00 70.75 127 ASP A CA 1
ATOM 1045 C C . ASP A 1 127 ? 7.107 11.453 -13.746 1.00 70.75 127 ASP A C 1
ATOM 1047 O O . ASP A 1 127 ? 7.088 11.427 -12.514 1.00 70.75 127 ASP A O 1
ATOM 1051 N N . GLU A 1 128 ? 5.986 11.571 -14.456 1.00 83.62 128 GLU A N 1
ATOM 1052 C CA . GLU A 1 128 ? 4.664 11.698 -13.861 1.00 83.62 128 GLU A CA 1
ATOM 1053 C C . GLU A 1 128 ? 4.243 10.448 -13.060 1.00 83.62 128 GLU A C 1
ATOM 1055 O O . GLU A 1 128 ? 3.580 10.580 -12.032 1.00 83.62 128 GLU A O 1
ATOM 1060 N N . ILE A 1 129 ? 4.616 9.219 -13.464 1.00 87.56 129 ILE A N 1
ATOM 1061 C CA . ILE A 1 129 ? 4.275 8.013 -12.683 1.00 87.56 129 ILE A CA 1
ATOM 1062 C C . ILE A 1 129 ? 5.022 7.974 -11.354 1.00 87.56 129 ILE A C 1
ATOM 1064 O O . ILE A 1 129 ? 4.412 7.688 -10.326 1.00 87.56 129 ILE A O 1
ATOM 1068 N N . VAL A 1 130 ? 6.309 8.322 -11.349 1.00 90.94 130 VAL A N 1
ATOM 1069 C CA . VAL A 1 130 ? 7.115 8.378 -10.123 1.00 90.94 130 VAL A CA 1
ATOM 1070 C C . VAL A 1 130 ? 6.558 9.434 -9.166 1.00 90.94 130 VAL A C 1
ATOM 1072 O O . VAL A 1 130 ? 6.429 9.175 -7.965 1.00 90.94 130 VAL A O 1
ATOM 1075 N N . LEU A 1 131 ? 6.183 10.606 -9.689 1.00 92.38 131 LEU A N 1
ATOM 1076 C CA . LEU A 1 131 ? 5.556 11.668 -8.900 1.00 92.38 131 LEU A CA 1
ATOM 1077 C C . LEU A 1 131 ? 4.224 11.214 -8.293 1.00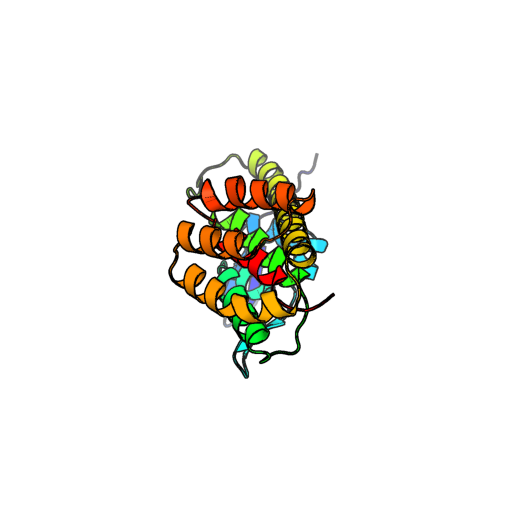 92.38 131 LEU A C 1
ATOM 1079 O O . LEU A 1 131 ? 4.059 11.314 -7.075 1.00 92.38 131 LEU A O 1
ATOM 1083 N N . ARG A 1 132 ? 3.330 10.623 -9.096 1.00 93.12 132 ARG A N 1
ATOM 1084 C CA . ARG A 1 132 ? 2.049 10.083 -8.612 1.00 93.12 132 ARG A CA 1
ATOM 1085 C C . ARG A 1 132 ? 2.231 9.008 -7.547 1.00 93.12 132 ARG A C 1
ATOM 1087 O O . ARG A 1 132 ? 1.562 9.063 -6.524 1.00 93.12 132 ARG A O 1
ATOM 1094 N N . ILE A 1 133 ? 3.178 8.081 -7.712 1.00 95.94 133 ILE A N 1
ATOM 1095 C CA . ILE A 1 133 ? 3.472 7.062 -6.687 1.00 95.94 133 ILE A CA 1
ATOM 1096 C C . ILE A 1 133 ? 3.864 7.727 -5.362 1.00 95.94 133 ILE A C 1
ATOM 1098 O O . ILE A 1 133 ? 3.389 7.324 -4.298 1.00 95.94 133 ILE A O 1
ATOM 1102 N N . LYS A 1 134 ? 4.708 8.766 -5.397 1.00 97.06 134 LYS A N 1
ATOM 1103 C CA . LYS A 1 134 ? 5.113 9.506 -4.190 1.00 97.06 134 LYS A CA 1
ATOM 1104 C C . LYS A 1 134 ? 3.950 10.273 -3.562 1.00 97.06 134 LYS A C 1
ATOM 1106 O O . LYS A 1 134 ? 3.858 10.324 -2.335 1.00 97.06 134 LYS A O 1
ATOM 1111 N N . GLU A 1 135 ? 3.075 10.867 -4.365 1.00 96.94 135 GLU A N 1
ATOM 1112 C CA . GLU A 1 135 ? 1.862 11.546 -3.896 1.00 96.94 135 GLU A CA 1
ATOM 1113 C C . GLU A 1 135 ? 0.878 10.562 -3.265 1.00 96.94 135 GLU A C 1
ATOM 1115 O O . GLU A 1 135 ? 0.498 10.740 -2.108 1.00 96.94 135 GLU A O 1
ATOM 1120 N N . THR A 1 136 ? 0.583 9.460 -3.947 1.00 97.31 136 THR A N 1
ATOM 1121 C CA . THR A 1 136 ? -0.256 8.380 -3.435 1.00 97.31 136 THR A CA 1
ATOM 1122 C C . THR A 1 136 ? 0.318 7.786 -2.143 1.00 97.31 136 THR A C 1
ATOM 1124 O O . THR A 1 136 ? -0.414 7.607 -1.168 1.00 97.31 136 THR A O 1
ATOM 1127 N N . TYR A 1 137 ? 1.638 7.583 -2.051 1.00 98.06 137 TYR A N 1
ATOM 1128 C CA . TYR A 1 137 ? 2.298 7.203 -0.797 1.00 98.06 137 TYR A CA 1
ATOM 1129 C C . TYR A 1 137 ? 2.052 8.227 0.324 1.00 98.06 137 TYR A C 1
ATOM 1131 O O . TYR A 1 137 ? 1.745 7.839 1.456 1.00 98.06 137 TYR A O 1
ATOM 1139 N N . ARG A 1 138 ? 2.189 9.532 0.045 1.00 98.12 138 ARG A N 1
ATOM 1140 C CA . ARG A 1 138 ? 1.958 10.591 1.044 1.00 98.12 138 ARG A CA 1
ATOM 1141 C C . ARG A 1 138 ? 0.512 10.582 1.524 1.00 98.12 138 ARG A C 1
ATOM 1143 O O . ARG A 1 138 ? 0.294 10.638 2.732 1.00 98.12 138 ARG A O 1
ATOM 1150 N N . GLU A 1 139 ? -0.453 10.470 0.616 1.00 97.88 139 GLU A N 1
ATOM 1151 C CA . GLU A 1 139 ? -1.875 10.376 0.954 1.00 97.88 139 GLU A CA 1
ATOM 1152 C C . GLU A 1 139 ? -2.167 9.160 1.839 1.00 97.88 139 GLU A C 1
ATOM 1154 O O . GLU A 1 139 ? -2.754 9.303 2.914 1.00 97.88 139 GLU A O 1
ATOM 1159 N N . MET A 1 140 ? -1.692 7.976 1.437 1.00 98.19 140 MET A N 1
ATOM 1160 C CA . MET A 1 140 ? -1.828 6.737 2.207 1.00 98.19 140 MET A CA 1
ATOM 1161 C C . MET A 1 140 ? -1.206 6.860 3.603 1.00 98.19 140 MET A C 1
ATOM 1163 O O . MET A 1 140 ? -1.801 6.437 4.595 1.00 98.19 140 MET A O 1
ATOM 1167 N N . ASN A 1 141 ? -0.016 7.457 3.706 1.00 97.81 141 ASN A N 1
ATOM 1168 C CA . ASN A 1 141 ? 0.668 7.637 4.983 1.00 97.81 141 ASN A CA 1
ATOM 1169 C C . ASN A 1 141 ? -0.048 8.652 5.889 1.00 97.81 141 ASN A C 1
ATOM 1171 O O . ASN A 1 141 ? -0.111 8.445 7.101 1.00 97.81 141 ASN A O 1
ATOM 1175 N N . THR A 1 142 ? -0.619 9.717 5.325 1.00 97.69 142 THR A N 1
ATOM 1176 C CA . THR A 1 142 ? -1.469 10.659 6.069 1.00 97.69 142 THR A CA 1
ATOM 1177 C C . THR A 1 142 ? -2.716 9.954 6.594 1.00 97.69 142 THR A C 1
ATOM 1179 O O . THR A 1 142 ? -2.985 9.998 7.791 1.00 97.69 142 THR A O 1
ATOM 1182 N N . ALA A 1 143 ? -3.422 9.207 5.744 1.00 97.38 143 ALA A N 1
ATOM 1183 C CA . ALA A 1 143 ? -4.611 8.464 6.150 1.00 97.38 143 ALA A CA 1
ATOM 1184 C C . ALA A 1 143 ? -4.298 7.407 7.228 1.00 97.38 143 ALA A C 1
ATOM 1186 O O . ALA A 1 143 ? -5.027 7.287 8.214 1.00 97.38 143 ALA A O 1
ATOM 1187 N N . ARG A 1 144 ? -3.164 6.701 7.105 1.00 96.62 144 ARG A N 1
ATOM 1188 C CA . ARG A 1 144 ? -2.635 5.808 8.148 1.00 96.62 144 ARG A CA 1
ATOM 1189 C C . ARG A 1 144 ? -2.444 6.548 9.473 1.00 96.62 144 ARG A C 1
ATOM 1191 O O . ARG A 1 144 ? -2.866 6.039 10.506 1.00 96.62 144 ARG A O 1
ATOM 1198 N N . ARG A 1 145 ? -1.784 7.709 9.471 1.00 95.88 145 ARG A N 1
ATOM 1199 C CA . ARG A 1 145 ? -1.544 8.491 10.696 1.00 95.88 145 ARG A CA 1
ATOM 1200 C C . ARG A 1 145 ? -2.855 8.947 11.333 1.00 95.88 145 ARG A C 1
ATOM 1202 O O . ARG A 1 145 ? -3.007 8.775 12.537 1.00 95.88 145 ARG A O 1
ATOM 1209 N N . ASN A 1 146 ? -3.824 9.384 10.530 1.00 95.81 146 ASN A N 1
ATOM 1210 C CA . ASN A 1 146 ? -5.153 9.749 11.021 1.00 95.81 146 ASN A CA 1
ATOM 1211 C C . ASN A 1 146 ? -5.843 8.564 11.719 1.00 95.81 146 ASN A C 1
ATOM 1213 O O . ASN A 1 146 ? -6.444 8.744 12.769 1.00 95.81 146 ASN A O 1
ATOM 1217 N N . ILE A 1 147 ? -5.709 7.335 11.203 1.00 95.44 147 ILE A N 1
ATOM 1218 C CA . ILE A 1 147 ? -6.195 6.126 11.896 1.00 95.44 147 ILE A CA 1
ATOM 1219 C C . ILE A 1 147 ? -5.524 5.945 13.262 1.00 95.44 147 ILE A C 1
ATOM 1221 O O . ILE A 1 147 ? -6.194 5.602 14.234 1.00 95.44 147 ILE A O 1
ATOM 1225 N N . GLN A 1 148 ? -4.208 6.149 13.348 1.00 93.50 148 GLN A N 1
ATOM 1226 C CA . GLN A 1 148 ? -3.472 6.002 14.608 1.00 93.50 148 GLN A CA 1
ATOM 1227 C C . GLN A 1 148 ? -3.858 7.064 15.642 1.00 93.50 148 GLN A C 1
ATOM 1229 O O . GLN A 1 148 ? -3.843 6.766 16.834 1.00 93.50 148 GLN A O 1
ATOM 1234 N N . GLU A 1 149 ? -4.183 8.271 15.182 1.00 93.56 149 GLU A N 1
ATOM 1235 C CA . GLU A 1 149 ? -4.634 9.388 16.011 1.00 93.56 149 GLU A CA 1
ATOM 1236 C C . GLU A 1 149 ? -6.071 9.187 16.507 1.00 93.56 149 GLU A C 1
ATOM 1238 O O . GLU A 1 149 ? -6.341 9.320 17.697 1.00 93.56 149 GLU A O 1
ATOM 1243 N N . LEU A 1 150 ? -6.986 8.818 15.608 1.00 94.44 150 LEU A N 1
ATOM 1244 C CA . LEU A 1 150 ? -8.419 8.722 15.898 1.00 94.44 150 LEU A CA 1
ATOM 1245 C C . LEU A 1 150 ? -8.808 7.450 16.655 1.00 94.44 150 LEU A C 1
ATOM 1247 O O . LEU A 1 150 ? -9.858 7.419 17.297 1.00 94.44 150 LEU A O 1
ATOM 1251 N N . ILE A 1 151 ? -8.012 6.380 16.543 1.00 93.69 151 ILE A N 1
ATOM 1252 C CA . ILE A 1 151 ? -8.369 5.059 17.067 1.00 93.69 151 ILE A CA 1
ATOM 1253 C C . ILE A 1 151 ? -7.322 4.592 18.092 1.00 93.69 151 ILE A C 1
ATOM 1255 O O . ILE A 1 151 ? -6.178 4.280 17.731 1.00 93.69 151 ILE A O 1
ATOM 1259 N N . PRO A 1 152 ? -7.702 4.453 19.376 1.00 92.38 152 PRO A N 1
ATOM 1260 C CA . PRO A 1 152 ? -6.805 3.962 20.417 1.00 92.38 152 PRO A CA 1
ATOM 1261 C C . PRO A 1 152 ? -6.217 2.575 20.094 1.00 92.38 152 PRO A C 1
ATOM 1263 O O . PRO A 1 152 ? -6.891 1.758 19.460 1.00 92.38 152 PRO A O 1
ATOM 1266 N N . PRO A 1 153 ? -4.986 2.258 20.550 1.00 91.50 153 PRO A N 1
ATOM 1267 C CA . PRO A 1 153 ? -4.322 0.981 20.263 1.00 91.50 153 PRO A CA 1
ATOM 1268 C C . PRO A 1 153 ? -5.177 -0.264 20.550 1.00 91.50 153 PRO A C 1
ATOM 1270 O O . PRO A 1 153 ? -5.290 -1.127 19.685 1.00 91.50 153 PRO A O 1
ATOM 1273 N N . GLY A 1 154 ? -5.844 -0.332 21.709 1.00 91.19 154 GLY A N 1
ATOM 1274 C CA . GLY A 1 154 ? -6.685 -1.484 22.068 1.00 91.19 154 GLY A CA 1
ATOM 1275 C C . GLY A 1 154 ? -7.863 -1.687 21.110 1.00 91.19 154 GLY A C 1
ATOM 1276 O O . GLY A 1 154 ? -8.132 -2.803 20.670 1.00 91.19 154 GLY A O 1
ATOM 1277 N N . THR A 1 155 ? -8.520 -0.599 20.697 1.00 93.50 155 THR A N 1
ATOM 1278 C CA . THR A 1 155 ? -9.589 -0.648 19.691 1.00 93.50 155 THR A CA 1
ATOM 1279 C C . THR A 1 155 ? -9.048 -1.092 18.332 1.00 93.50 155 THR A C 1
ATOM 1281 O O . THR A 1 155 ? -9.706 -1.872 17.643 1.00 93.50 155 THR A O 1
ATOM 1284 N N . ARG A 1 156 ? -7.841 -0.657 17.946 1.00 93.94 156 ARG A N 1
ATOM 1285 C CA . ARG A 1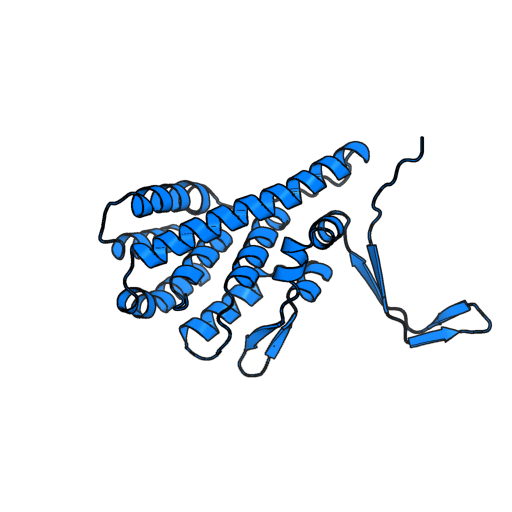 156 ? -7.207 -1.086 16.690 1.00 93.94 156 ARG A CA 1
ATOM 1286 C C . ARG A 1 156 ? -6.944 -2.591 16.669 1.00 93.94 156 ARG A C 1
ATOM 1288 O O . ARG A 1 156 ? -7.341 -3.261 15.717 1.00 93.94 156 ARG A O 1
ATOM 1295 N N . GLU A 1 157 ? -6.336 -3.125 17.726 1.00 91.00 157 GLU A N 1
ATOM 1296 C CA . GLU A 1 157 ? -6.027 -4.556 17.841 1.00 91.00 157 GLU A CA 1
ATOM 1297 C C . GLU A 1 157 ? -7.287 -5.431 17.792 1.00 91.00 157 GLU A C 1
ATOM 1299 O O . GLU A 1 157 ? -7.305 -6.448 17.101 1.00 91.00 157 GLU A O 1
ATOM 1304 N N . ASN A 1 158 ? -8.370 -4.994 18.439 1.00 92.50 158 ASN A N 1
ATOM 1305 C CA . ASN A 1 158 ? -9.625 -5.747 18.477 1.00 92.50 158 ASN A CA 1
ATOM 1306 C C . ASN A 1 158 ? -10.368 -5.772 17.130 1.00 92.50 158 ASN A C 1
ATOM 1308 O O . ASN A 1 158 ? -11.095 -6.722 16.849 1.00 92.50 158 ASN A O 1
ATOM 1312 N N . ASN A 1 159 ? -10.191 -4.753 16.283 1.00 95.25 159 ASN A N 1
ATOM 1313 C CA . ASN A 1 159 ? -10.981 -4.592 15.055 1.00 95.25 159 ASN A CA 1
ATOM 1314 C C . ASN A 1 159 ? -10.227 -4.962 13.766 1.00 95.25 159 ASN A C 1
ATOM 1316 O O . ASN A 1 159 ? -10.859 -5.206 12.735 1.00 95.25 159 ASN A O 1
ATOM 1320 N N . ILE A 1 160 ? -8.891 -5.039 13.790 1.00 96.12 160 ILE A N 1
ATOM 1321 C CA . ILE A 1 160 ? -8.092 -5.237 12.570 1.00 96.12 160 ILE A CA 1
ATOM 1322 C C . ILE A 1 160 ? -8.451 -6.526 11.815 1.00 96.12 160 ILE A C 1
ATOM 1324 O O . ILE A 1 160 ? -8.607 -6.503 10.595 1.00 96.12 160 ILE A O 1
ATOM 1328 N N . ASN A 1 161 ? -8.646 -7.643 12.522 1.00 95.75 161 ASN A N 1
ATOM 1329 C CA . ASN A 1 161 ? -8.953 -8.935 11.900 1.00 95.75 161 ASN A CA 1
ATOM 1330 C C . ASN A 1 161 ? -10.327 -8.934 11.214 1.00 95.75 161 ASN A C 1
ATOM 1332 O O . ASN A 1 161 ? -10.488 -9.525 10.142 1.00 95.75 161 ASN A O 1
ATOM 1336 N N . GLN A 1 162 ? -11.303 -8.226 11.787 1.00 96.69 162 GLN A N 1
ATOM 1337 C CA . GLN A 1 162 ? -12.617 -8.047 11.175 1.00 96.69 162 GLN A CA 1
ATOM 1338 C C . GLN A 1 162 ? -12.515 -7.213 9.894 1.00 96.69 162 GLN A C 1
ATOM 1340 O O . GLN A 1 162 ? -13.041 -7.623 8.860 1.00 96.69 162 GLN A O 1
ATOM 1345 N N . LEU A 1 163 ? -11.792 -6.090 9.927 1.00 97.50 163 LEU A N 1
ATOM 1346 C CA . LEU A 1 163 ? -11.589 -5.241 8.749 1.00 97.50 163 LEU A CA 1
ATOM 1347 C C . LEU A 1 163 ? -10.826 -5.972 7.633 1.00 97.50 163 LEU A C 1
ATOM 1349 O O . LEU A 1 163 ? -11.227 -5.893 6.473 1.00 97.50 163 LEU A O 1
ATOM 1353 N N . ILE A 1 164 ? -9.793 -6.753 7.975 1.00 97.38 164 ILE A N 1
ATOM 1354 C CA . ILE A 1 164 ? -9.093 -7.642 7.033 1.00 97.38 164 ILE A CA 1
ATOM 1355 C C . ILE A 1 164 ? -10.076 -8.629 6.390 1.00 97.38 164 ILE A C 1
ATOM 1357 O O . ILE A 1 164 ? -10.055 -8.820 5.173 1.00 97.38 164 ILE A O 1
ATOM 1361 N N . SER A 1 165 ? -10.932 -9.271 7.190 1.00 97.44 165 SER A N 1
ATOM 1362 C CA . SER A 1 165 ? -11.920 -10.238 6.698 1.00 97.44 165 SER A CA 1
ATOM 1363 C C . SER A 1 165 ? -12.907 -9.596 5.719 1.00 97.44 165 SER A C 1
ATOM 1365 O O . SER A 1 165 ? -13.168 -10.152 4.653 1.00 97.44 165 SER A O 1
ATOM 1367 N N . ILE A 1 166 ? -13.400 -8.395 6.035 1.00 97.62 166 ILE A N 1
ATOM 1368 C CA . ILE A 1 166 ? -14.300 -7.636 5.159 1.00 97.62 166 ILE A CA 1
ATOM 1369 C C . ILE A 1 166 ? -13.601 -7.254 3.849 1.00 97.62 166 ILE A C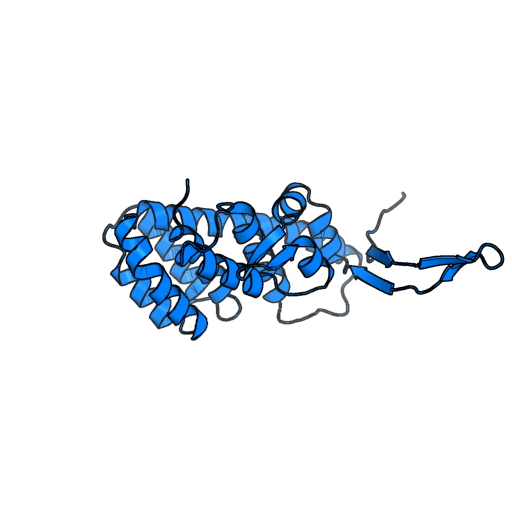 1
ATOM 1371 O O . ILE A 1 166 ? -14.172 -7.452 2.775 1.00 97.62 166 ILE A O 1
ATOM 1375 N N . LEU A 1 167 ? -12.359 -6.764 3.926 1.00 96.88 167 LEU A N 1
ATOM 1376 C CA . LEU A 1 167 ? -11.571 -6.396 2.749 1.00 96.88 167 LEU A CA 1
ATOM 1377 C C . LEU A 1 167 ? -11.345 -7.602 1.826 1.00 96.88 167 LEU A C 1
ATOM 1379 O O . LEU A 1 167 ? -11.532 -7.498 0.619 1.00 96.88 167 LEU A O 1
ATOM 1383 N N . ARG A 1 168 ? -11.032 -8.779 2.384 1.00 95.69 168 ARG A N 1
ATOM 1384 C CA . ARG A 1 168 ? -10.882 -10.027 1.611 1.00 95.69 168 ARG A CA 1
ATOM 1385 C C . ARG A 1 168 ? -12.170 -10.486 0.926 1.00 95.69 168 ARG A C 1
ATOM 1387 O O . ARG A 1 168 ? -12.093 -11.189 -0.074 1.00 95.69 168 ARG A O 1
ATOM 1394 N N . ARG A 1 169 ? -13.335 -10.110 1.459 1.00 95.88 169 ARG A N 1
ATOM 1395 C CA . ARG A 1 169 ? -14.651 -10.355 0.842 1.00 95.88 169 ARG A CA 1
ATOM 1396 C C . ARG A 1 169 ? -15.018 -9.298 -0.204 1.00 95.88 169 ARG A C 1
ATOM 1398 O O . ARG A 1 169 ? -16.136 -9.325 -0.703 1.00 95.88 169 ARG A O 1
ATOM 1405 N N . ASN A 1 170 ? -14.107 -8.369 -0.503 1.00 94.00 170 ASN A N 1
ATOM 1406 C CA . ASN A 1 170 ? -14.289 -7.285 -1.464 1.00 94.00 170 ASN A CA 1
ATOM 1407 C C . ASN A 1 170 ? -15.551 -6.438 -1.193 1.00 94.00 170 ASN A C 1
ATOM 1409 O O . ASN A 1 170 ? -16.209 -5.965 -2.115 1.00 94.00 170 ASN A O 1
ATOM 1413 N N . ASN A 1 171 ? -15.921 -6.258 0.083 1.00 95.62 171 ASN A N 1
ATOM 1414 C CA . ASN A 1 171 ? -17.121 -5.510 0.454 1.00 95.62 171 ASN A CA 1
ATOM 1415 C C . ASN A 1 171 ? -16.767 -4.095 0.930 1.00 95.62 171 ASN A C 1
ATOM 1417 O O . ASN A 1 171 ? -16.592 -3.840 2.125 1.00 95.62 171 ASN A O 1
ATOM 1421 N N . ARG A 1 172 ? -16.683 -3.177 -0.037 1.00 96.19 172 ARG A N 1
ATOM 1422 C CA . ARG A 1 172 ? -16.319 -1.767 0.152 1.00 96.19 172 ARG A CA 1
ATOM 1423 C C . ARG A 1 172 ? -17.186 -1.044 1.179 1.00 96.19 172 ARG A C 1
ATOM 1425 O O . ARG A 1 172 ? -16.669 -0.443 2.118 1.00 96.19 172 ARG A O 1
ATOM 1432 N N . TYR A 1 173 ? -18.506 -1.110 1.018 1.00 96.81 173 TYR A N 1
ATOM 1433 C CA . TYR A 1 173 ? -19.436 -0.387 1.888 1.00 96.81 173 TYR A CA 1
ATOM 1434 C C . TYR A 1 173 ? -19.405 -0.933 3.312 1.00 96.81 173 TYR A C 1
ATOM 1436 O O . TYR A 1 173 ? -19.379 -0.163 4.268 1.00 96.81 173 TYR A O 1
ATOM 1444 N N . LEU A 1 174 ? -19.331 -2.257 3.473 1.00 96.94 174 LEU A N 1
ATOM 1445 C CA . LEU A 1 174 ? -19.196 -2.862 4.792 1.00 96.94 174 LEU A CA 1
ATOM 1446 C C . LEU A 1 174 ? -17.869 -2.476 5.453 1.00 96.94 174 LEU A C 1
ATOM 1448 O O . LEU A 1 174 ? -17.852 -2.251 6.662 1.00 96.94 174 LEU A O 1
ATOM 1452 N N . PHE A 1 175 ? -16.779 -2.370 4.685 1.00 97.75 175 PHE A N 1
ATOM 1453 C CA . PHE A 1 175 ? -15.480 -1.940 5.204 1.00 97.75 175 PHE A CA 1
ATOM 1454 C C . PHE A 1 175 ? -15.572 -0.524 5.773 1.00 97.75 175 PHE A C 1
ATOM 1456 O O . PHE A 1 175 ? -15.263 -0.313 6.945 1.00 97.75 175 PHE A O 1
ATOM 1463 N N . VAL A 1 176 ? -16.076 0.421 4.972 1.00 97.06 176 VAL A N 1
ATOM 1464 C CA . VAL A 1 176 ? -16.234 1.822 5.384 1.00 97.06 176 VAL A CA 1
ATOM 1465 C C . VAL A 1 176 ? -17.194 1.938 6.566 1.00 97.06 176 VAL A C 1
ATOM 1467 O O . VAL A 1 176 ? -16.861 2.588 7.548 1.00 97.06 176 VAL A O 1
ATOM 1470 N N . ASN A 1 177 ? -18.334 1.247 6.542 1.00 95.94 177 ASN A N 1
ATOM 1471 C CA . ASN A 1 177 ? -19.303 1.300 7.638 1.00 95.94 177 ASN A CA 1
ATOM 1472 C C . ASN A 1 177 ? -18.731 0.767 8.959 1.00 95.94 177 ASN A C 1
ATOM 1474 O O . ASN A 1 177 ? -18.990 1.343 10.011 1.00 95.94 177 ASN A O 1
ATOM 1478 N N . ASN A 1 178 ? -17.950 -0.320 8.932 1.00 96.12 178 ASN A N 1
ATOM 1479 C CA . ASN A 1 178 ? -17.298 -0.824 10.147 1.00 96.12 178 ASN A CA 1
ATOM 1480 C C . ASN A 1 178 ? -16.194 0.116 10.629 1.00 96.12 178 ASN A C 1
ATOM 1482 O O . ASN A 1 178 ? -16.055 0.303 11.833 1.00 96.12 178 ASN A O 1
ATOM 1486 N N . LEU A 1 179 ? -15.452 0.735 9.710 1.00 95.38 179 LEU A N 1
ATOM 1487 C CA . LEU A 1 179 ? -14.440 1.723 10.058 1.00 95.38 179 LEU A CA 1
ATOM 1488 C C . LEU A 1 179 ? -15.058 2.983 10.682 1.00 95.38 179 LEU A C 1
ATOM 1490 O O . LEU A 1 179 ? -14.571 3.455 11.699 1.00 95.38 179 LEU A O 1
ATOM 1494 N N . LEU A 1 180 ? -16.148 3.511 10.125 1.00 93.69 180 LEU A N 1
ATOM 1495 C CA . LEU A 1 180 ? -16.811 4.699 10.668 1.00 93.69 180 LEU A CA 1
ATOM 1496 C C . LEU A 1 180 ? -17.401 4.449 12.064 1.00 93.69 180 LEU A C 1
ATOM 1498 O O . LEU A 1 180 ? -17.347 5.338 12.903 1.00 93.69 180 LEU A O 1
ATOM 1502 N N . LYS A 1 181 ? -17.893 3.233 12.353 1.00 93.06 181 LYS A N 1
ATOM 1503 C CA . LYS A 1 181 ? -18.417 2.862 13.684 1.00 93.06 181 LYS A CA 1
ATOM 1504 C C . LYS A 1 181 ? -17.385 2.953 14.811 1.00 93.06 181 LYS A C 1
ATOM 1506 O O . LYS A 1 181 ? -17.773 3.101 15.964 1.00 93.06 181 LYS A O 1
ATOM 1511 N N . ILE A 1 182 ? -16.099 2.812 14.493 1.00 93.06 182 ILE A N 1
ATOM 1512 C CA . ILE A 1 182 ? -15.006 2.864 15.475 1.00 93.06 182 ILE A CA 1
ATOM 1513 C C . ILE A 1 182 ? -14.332 4.240 15.550 1.00 93.06 182 ILE A C 1
ATOM 1515 O O . ILE A 1 182 ? -13.450 4.432 16.385 1.00 93.06 182 ILE A O 1
ATOM 1519 N N . LEU A 1 183 ? -14.739 5.196 14.710 1.00 89.31 183 LEU A N 1
ATOM 1520 C CA . LEU A 1 183 ? -14.306 6.588 14.800 1.00 89.31 183 LEU A CA 1
ATOM 1521 C C . LEU A 1 183 ? -15.236 7.329 15.763 1.00 89.31 183 LEU A C 1
ATOM 1523 O O . LEU A 1 183 ? -16.431 7.443 15.516 1.00 89.31 183 LEU A O 1
ATOM 1527 N N . ILE A 1 184 ? -14.682 7.808 16.875 1.00 72.69 184 ILE A N 1
ATOM 1528 C CA . ILE A 1 184 ? -15.466 8.361 17.993 1.00 72.69 184 ILE A CA 1
ATOM 1529 C C . ILE A 1 184 ? -15.363 9.895 18.054 1.00 72.69 184 ILE A C 1
ATOM 1531 O O . ILE A 1 184 ? -16.216 10.547 18.648 1.00 72.69 184 ILE A O 1
ATOM 1535 N N . GLN A 1 185 ? -14.327 10.483 17.448 1.00 80.00 185 GLN A N 1
ATOM 1536 C CA . GLN A 1 185 ? -14.001 11.903 17.590 1.00 80.00 185 GLN A CA 1
ATOM 1537 C C . GLN A 1 185 ? -14.029 12.624 16.245 1.00 80.00 185 GLN A C 1
ATOM 1539 O O . GLN A 1 185 ? -13.415 12.174 15.276 1.00 80.00 185 GLN A O 1
ATOM 1544 N N . GLU A 1 186 ? -14.702 13.772 16.212 1.00 85.56 186 GLU A N 1
ATOM 1545 C CA . GLU A 1 186 ? -14.676 14.694 15.082 1.00 85.56 186 GLU A CA 1
ATOM 1546 C C . GLU A 1 186 ? -13.591 15.753 15.315 1.00 85.56 186 GLU A C 1
ATOM 1548 O O . GLU A 1 186 ? -13.665 16.567 16.233 1.00 85.56 186 GLU A O 1
ATOM 1553 N N . ASN A 1 187 ? -12.539 15.700 14.502 1.00 89.88 187 ASN A N 1
ATOM 1554 C CA . ASN A 1 187 ? -11.427 16.643 14.508 1.00 89.88 187 ASN A CA 1
ATOM 1555 C C . ASN A 1 187 ? -10.845 16.787 13.081 1.00 89.88 187 ASN A C 1
ATOM 1557 O O . ASN A 1 187 ? -11.366 16.224 12.112 1.00 89.88 187 ASN A O 1
ATOM 1561 N N . ALA A 1 188 ? -9.740 17.521 12.923 1.00 90.88 188 ALA A N 1
ATOM 1562 C CA . ALA A 1 188 ? -9.102 17.707 11.617 1.00 90.88 188 ALA A CA 1
ATOM 1563 C C . ALA A 1 188 ? -8.658 16.380 10.958 1.00 90.88 188 ALA A C 1
ATOM 1565 O O . ALA A 1 188 ? -8.855 16.195 9.751 1.00 90.88 188 ALA A O 1
ATOM 1566 N N . ALA A 1 189 ? -8.121 15.434 11.738 1.00 92.69 189 ALA A N 1
ATOM 1567 C CA . ALA A 1 189 ? -7.745 14.108 11.249 1.00 92.69 189 ALA A CA 1
ATOM 1568 C C . ALA A 1 189 ? -8.968 13.319 10.758 1.00 92.69 189 ALA A C 1
ATOM 1570 O O . ALA A 1 189 ? -8.889 12.639 9.732 1.00 92.69 189 ALA A O 1
ATOM 1571 N N . PHE A 1 190 ? -10.118 13.456 11.428 1.00 94.81 190 PHE A N 1
ATOM 1572 C CA . PHE A 1 190 ? -11.378 12.853 10.993 1.00 94.81 190 PHE A CA 1
ATOM 1573 C C . PHE A 1 190 ? -11.841 13.410 9.646 1.00 94.81 190 PHE A C 1
ATOM 1575 O O . PHE A 1 190 ? -12.176 12.633 8.755 1.00 94.81 190 PHE A O 1
ATOM 1582 N N . HIS A 1 191 ? -11.812 14.730 9.441 1.00 93.56 191 HIS A N 1
ATOM 1583 C CA . HIS A 1 191 ? -12.187 15.323 8.152 1.00 93.56 191 HIS A CA 1
ATOM 1584 C C . HIS A 1 191 ? -11.255 14.891 7.015 1.00 93.56 191 HIS A C 1
ATOM 1586 O O . HIS A 1 191 ? -11.725 14.518 5.938 1.00 93.56 191 HIS A O 1
ATOM 1592 N N . SER A 1 192 ? -9.944 14.882 7.268 1.00 95.25 192 SER A N 1
ATOM 1593 C CA . SER A 1 192 ? -8.951 14.392 6.308 1.00 95.25 192 SER A CA 1
ATOM 1594 C C . SER A 1 192 ? -9.186 12.915 5.962 1.00 95.25 192 SER A C 1
ATOM 1596 O O . SER A 1 192 ? -9.230 12.553 4.784 1.00 95.25 192 SER A O 1
ATOM 1598 N N . LEU A 1 193 ? -9.429 12.067 6.969 1.00 96.31 193 LEU A N 1
ATOM 1599 C CA . LEU A 1 193 ? -9.750 10.657 6.761 1.00 96.31 193 LEU A CA 1
ATOM 1600 C C . LEU A 1 193 ? -11.075 10.480 6.009 1.00 96.31 193 LEU A C 1
ATOM 1602 O O . LEU A 1 193 ? -11.132 9.683 5.081 1.00 96.31 193 LEU A O 1
ATOM 1606 N N . LYS A 1 194 ? -12.123 11.241 6.340 1.00 94.94 194 LYS A N 1
ATOM 1607 C CA . LYS A 1 194 ? -13.418 11.201 5.645 1.00 94.94 194 LYS A CA 1
ATOM 1608 C C . LYS A 1 194 ? -13.260 11.487 4.152 1.00 94.94 194 LYS A C 1
ATOM 1610 O O . LYS A 1 194 ? -13.802 10.744 3.337 1.00 94.94 194 LYS A O 1
ATOM 1615 N N . ASN A 1 195 ? -12.484 12.509 3.793 1.00 95.94 195 ASN A N 1
ATOM 1616 C CA . ASN A 1 195 ? -12.203 12.833 2.393 1.00 95.94 195 ASN A CA 1
ATOM 1617 C C . ASN A 1 195 ? -11.450 11.694 1.695 1.00 95.94 195 ASN A C 1
ATOM 1619 O O . ASN A 1 195 ? -11.793 11.331 0.573 1.00 95.94 195 ASN A O 1
ATOM 1623 N N . TYR A 1 196 ? -10.476 11.079 2.372 1.00 97.50 196 TYR A N 1
ATOM 1624 C CA . TYR A 1 196 ? -9.784 9.898 1.854 1.00 97.50 196 TYR A CA 1
ATOM 1625 C C . TYR A 1 196 ? -10.747 8.719 1.633 1.00 97.50 196 TYR A C 1
ATOM 1627 O O . TYR A 1 196 ? -10.735 8.110 0.566 1.00 97.50 196 TYR A O 1
ATOM 1635 N N . LEU A 1 197 ? -11.626 8.415 2.596 1.00 97.31 197 LEU A N 1
ATOM 1636 C CA . LEU A 1 197 ? -12.627 7.349 2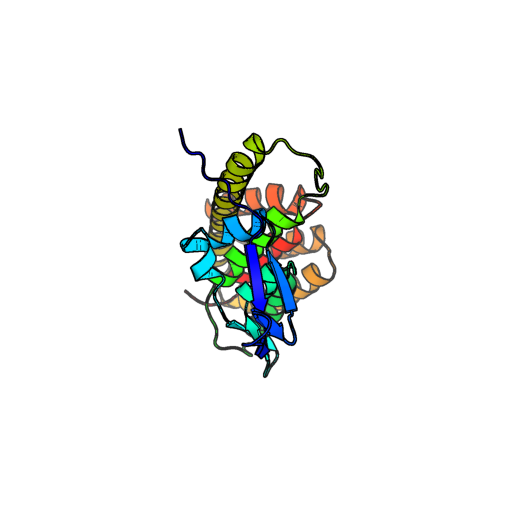.468 1.00 97.31 197 LEU A CA 1
ATOM 1637 C C . LEU A 1 197 ? -13.597 7.615 1.315 1.00 97.31 197 LEU A C 1
ATOM 1639 O O . LEU A 1 197 ? -13.941 6.695 0.579 1.00 97.31 197 LEU A O 1
ATOM 1643 N N . PHE A 1 198 ? -14.029 8.860 1.137 1.00 96.38 198 PHE A N 1
ATOM 1644 C CA . PHE A 1 198 ? -14.935 9.214 0.055 1.00 96.38 198 PHE A CA 1
ATOM 1645 C C . PHE A 1 198 ? -14.247 9.104 -1.314 1.00 96.38 198 PHE A C 1
ATOM 1647 O O . PHE A 1 198 ? -14.690 8.326 -2.156 1.00 96.38 198 PHE A O 1
ATOM 1654 N N . ASN A 1 199 ? -13.120 9.794 -1.500 1.00 96.06 199 ASN A N 1
ATOM 1655 C CA . ASN A 1 199 ? -12.457 9.910 -2.801 1.00 96.06 199 ASN A CA 1
ATOM 1656 C C . ASN A 1 199 ? -11.715 8.630 -3.211 1.00 96.06 199 ASN A C 1
ATOM 1658 O O . ASN A 1 199 ? -11.798 8.198 -4.356 1.00 96.06 199 ASN A O 1
ATOM 1662 N N . ARG A 1 200 ? -10.956 8.022 -2.289 1.00 95.94 200 ARG A N 1
ATOM 1663 C CA . ARG A 1 200 ? -10.047 6.906 -2.606 1.00 95.94 200 ARG A CA 1
ATOM 1664 C C . ARG A 1 200 ? -10.659 5.534 -2.379 1.00 95.94 200 ARG A C 1
ATOM 1666 O O . ARG A 1 200 ? -10.128 4.559 -2.905 1.00 95.94 200 ARG A O 1
ATOM 1673 N N . ILE A 1 201 ? -11.747 5.450 -1.611 1.00 96.50 201 ILE A N 1
ATOM 1674 C C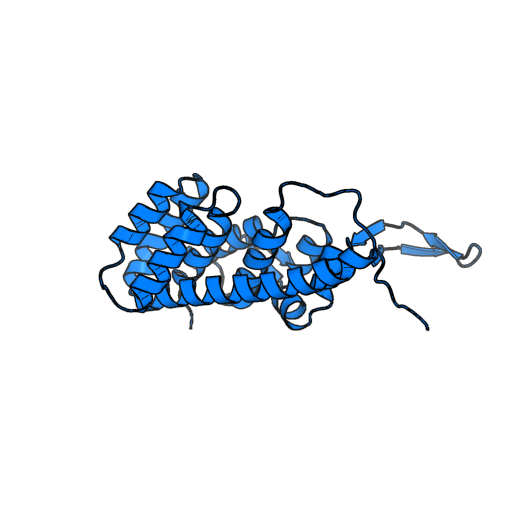A . ILE A 1 201 ? -12.455 4.191 -1.377 1.00 96.50 201 ILE A CA 1
ATOM 1675 C C . ILE A 1 201 ? -13.817 4.206 -2.066 1.00 96.50 201 ILE A C 1
ATOM 1677 O O . ILE A 1 201 ? -13.997 3.477 -3.032 1.00 96.50 201 ILE A O 1
ATOM 1681 N N . LEU A 1 202 ? -14.770 5.023 -1.610 1.00 95.88 202 LEU A N 1
ATOM 1682 C CA . LEU A 1 202 ? -16.166 4.958 -2.066 1.00 95.88 202 LEU A CA 1
ATOM 1683 C C . LEU A 1 202 ? -16.359 5.317 -3.545 1.00 95.88 202 LEU A C 1
ATOM 1685 O O . LEU A 1 202 ? -17.166 4.665 -4.200 1.00 95.88 202 LEU A O 1
ATOM 1689 N N . GLN A 1 203 ? -15.636 6.316 -4.054 1.00 93.88 203 GLN A N 1
ATOM 1690 C CA . GLN A 1 203 ? -15.706 6.751 -5.456 1.00 93.88 203 GLN A CA 1
ATOM 1691 C C . GLN A 1 203 ? -14.707 6.042 -6.384 1.00 93.88 203 GLN A C 1
ATOM 1693 O O . GLN A 1 203 ? -14.682 6.317 -7.579 1.00 93.88 203 GLN A O 1
ATOM 1698 N N . ASN A 1 204 ? -13.879 5.139 -5.857 1.00 90.12 204 ASN A N 1
ATOM 1699 C CA . ASN A 1 204 ? -12.872 4.420 -6.629 1.00 90.12 204 ASN A CA 1
ATOM 1700 C C . ASN A 1 204 ? -13.327 2.973 -6.842 1.00 90.12 204 ASN A C 1
ATOM 1702 O O . ASN A 1 204 ? -13.355 2.189 -5.899 1.00 90.12 204 ASN A O 1
ATOM 1706 N N . ASP A 1 205 ? -13.704 2.595 -8.057 1.00 87.62 205 ASP A N 1
ATOM 1707 C CA . ASP A 1 205 ? -14.140 1.219 -8.328 1.00 87.62 205 ASP A CA 1
ATOM 1708 C C . ASP A 1 205 ? -12.971 0.264 -8.612 1.00 87.62 205 ASP A C 1
ATOM 1710 O O . ASP A 1 205 ? -13.089 -0.934 -8.358 1.00 87.62 205 ASP A O 1
ATOM 1714 N N . ASP A 1 206 ? -11.829 0.785 -9.064 1.00 87.56 206 ASP A N 1
ATOM 1715 C CA . ASP A 1 206 ? -10.736 -0.032 -9.597 1.00 87.56 206 ASP A CA 1
ATOM 1716 C C . ASP A 1 206 ? -9.728 -0.464 -8.530 1.00 87.56 206 ASP A C 1
ATOM 1718 O O . ASP A 1 206 ? -9.282 -1.610 -8.516 1.00 87.56 206 ASP A O 1
ATOM 1722 N N . THR A 1 207 ? -9.351 0.444 -7.626 1.00 93.12 207 THR A N 1
ATOM 1723 C CA . THR A 1 207 ? -8.227 0.228 -6.695 1.00 93.12 207 THR A CA 1
ATOM 1724 C C . THR A 1 207 ? -8.544 0.566 -5.243 1.00 93.12 207 THR A C 1
ATOM 1726 O O . THR A 1 207 ? -7.633 0.662 -4.416 1.00 93.12 207 THR A O 1
ATOM 1729 N N . TRP A 1 208 ? -9.824 0.712 -4.878 1.00 95.56 208 TRP A N 1
ATOM 1730 C CA . TRP A 1 208 ? -10.213 1.058 -3.503 1.00 95.56 208 TRP A CA 1
ATOM 1731 C C . TRP A 1 208 ? -9.624 0.126 -2.450 1.00 95.56 208 TRP A C 1
ATOM 1733 O O . TRP A 1 208 ? -9.329 0.545 -1.332 1.00 95.56 208 TRP A O 1
ATOM 1743 N N . ASP A 1 209 ? -9.465 -1.149 -2.787 1.00 96.31 209 ASP A N 1
ATOM 1744 C CA . ASP A 1 209 ? -9.018 -2.171 -1.860 1.00 96.31 209 ASP A CA 1
ATOM 1745 C C . ASP A 1 209 ? -7.506 -2.085 -1.569 1.00 96.31 209 ASP A C 1
ATOM 1747 O O . ASP A 1 209 ? -7.062 -2.496 -0.494 1.00 96.31 209 ASP A O 1
ATOM 1751 N N . ILE A 1 210 ? -6.722 -1.471 -2.463 1.00 97.50 210 ILE A N 1
ATOM 1752 C CA . ILE A 1 210 ? -5.327 -1.070 -2.234 1.00 97.50 210 ILE A CA 1
ATOM 1753 C C . ILE A 1 210 ? -5.285 0.088 -1.228 1.00 97.50 210 ILE A C 1
ATOM 1755 O O . ILE A 1 210 ? -4.570 0.016 -0.225 1.00 97.50 210 ILE A O 1
ATOM 1759 N N . TYR A 1 211 ? -6.109 1.120 -1.433 1.00 97.69 211 TYR A N 1
ATOM 1760 C CA . TYR A 1 211 ? -6.215 2.251 -0.503 1.00 97.69 211 TYR A CA 1
ATOM 1761 C C . TYR A 1 211 ? -6.758 1.832 0.872 1.00 97.69 211 TYR A C 1
ATOM 1763 O O . TYR A 1 211 ? -6.318 2.357 1.899 1.00 97.69 211 TYR A O 1
ATOM 1771 N N . ALA A 1 212 ? -7.667 0.856 0.919 1.00 97.88 212 ALA A N 1
ATOM 1772 C CA . ALA A 1 212 ? -8.152 0.250 2.155 1.00 97.88 212 ALA A CA 1
ATOM 1773 C C . ALA A 1 212 ? -7.064 -0.583 2.855 1.00 97.88 212 ALA A C 1
ATOM 1775 O O . ALA A 1 212 ? -6.913 -0.492 4.075 1.00 97.88 212 ALA A O 1
ATOM 1776 N N . ALA A 1 213 ? -6.257 -1.347 2.108 1.00 97.94 213 ALA A N 1
ATOM 1777 C CA . ALA A 1 213 ? -5.111 -2.070 2.663 1.00 97.94 213 ALA A CA 1
ATOM 1778 C C . ALA A 1 213 ? -4.084 -1.119 3.299 1.00 97.94 213 ALA A C 1
ATOM 1780 O O . ALA A 1 213 ? -3.525 -1.431 4.352 1.00 97.94 213 ALA A O 1
ATOM 1781 N N . ALA A 1 214 ? -3.886 0.071 2.723 1.00 97.81 214 ALA A N 1
ATOM 1782 C CA . ALA A 1 214 ? -3.025 1.092 3.311 1.00 97.81 214 ALA A CA 1
ATOM 1783 C C . ALA A 1 214 ? -3.544 1.564 4.681 1.00 97.81 214 ALA A C 1
ATOM 1785 O O . ALA A 1 214 ? -2.757 1.671 5.624 1.00 97.81 214 ALA A O 1
ATOM 1786 N N . LEU A 1 215 ? -4.862 1.751 4.843 1.00 97.44 215 LEU A N 1
ATOM 1787 C CA . LEU A 1 215 ? -5.465 2.096 6.139 1.00 97.44 215 LEU A CA 1
ATOM 1788 C C . LEU A 1 215 ? -5.236 1.012 7.193 1.00 97.44 215 LEU A C 1
ATOM 1790 O O . LEU A 1 215 ? -4.953 1.338 8.346 1.00 97.44 215 LEU A O 1
ATOM 1794 N N . LEU A 1 216 ? -5.299 -0.269 6.809 1.00 97.56 216 LEU A N 1
ATOM 1795 C CA . LEU A 1 216 ? -5.027 -1.384 7.724 1.00 97.56 216 LEU A CA 1
ATOM 1796 C C . LEU A 1 216 ? -3.624 -1.298 8.340 1.00 97.56 216 LEU A C 1
ATOM 1798 O O . LEU A 1 216 ? -3.436 -1.712 9.481 1.00 97.56 216 LEU A O 1
ATOM 1802 N N . THR A 1 217 ? -2.649 -0.690 7.657 1.00 96.31 217 THR A N 1
ATOM 1803 C CA . THR A 1 217 ? -1.316 -0.461 8.241 1.00 96.31 217 THR A CA 1
ATOM 1804 C C . THR A 1 217 ? -1.327 0.522 9.420 1.00 96.31 217 THR A C 1
ATOM 1806 O O . THR A 1 217 ? -0.409 0.501 10.239 1.00 96.31 217 THR A O 1
ATOM 1809 N N . GLY A 1 218 ? -2.366 1.355 9.555 1.00 94.88 218 GLY A N 1
ATOM 1810 C CA . GLY A 1 218 ? -2.582 2.232 10.713 1.00 94.88 218 GLY A CA 1
ATOM 1811 C C . GLY A 1 218 ? -3.122 1.481 11.931 1.00 94.88 218 GLY A C 1
ATOM 1812 O O . GLY A 1 218 ? -2.882 1.881 13.073 1.00 94.88 218 GLY A O 1
ATOM 1813 N N . PHE A 1 219 ? -3.779 0.342 11.700 1.00 95.19 219 PHE A N 1
ATOM 1814 C CA . PHE A 1 219 ? -4.215 -0.570 12.756 1.00 95.19 219 PHE A CA 1
ATOM 1815 C C . PHE A 1 219 ? -3.060 -1.390 13.333 1.00 95.19 219 PHE A C 1
ATOM 1817 O O . PHE A 1 219 ? -3.123 -1.828 14.478 1.00 95.19 219 PHE A O 1
ATOM 1824 N N . LEU A 1 220 ? -1.987 -1.571 12.561 1.00 90.56 220 LEU A N 1
ATOM 1825 C CA . LEU A 1 220 ? -0.785 -2.257 13.014 1.00 90.56 220 LEU A CA 1
ATOM 1826 C C . LEU A 1 220 ? -0.028 -1.344 13.990 1.00 90.56 220 LEU A C 1
ATOM 1828 O O . LEU A 1 220 ? 0.392 -0.239 13.640 1.00 90.56 220 LEU A O 1
ATOM 1832 N N . GLY A 1 221 ? 0.134 -1.802 15.233 1.00 65.81 221 GLY A N 1
ATOM 1833 C CA . GLY A 1 221 ? 0.929 -1.107 16.244 1.00 65.81 221 GLY A CA 1
ATOM 1834 C C . GLY A 1 221 ? 2.374 -0.895 15.779 1.00 65.81 221 GLY A C 1
ATOM 1835 O O . GLY A 1 221 ? 2.924 -1.712 15.040 1.00 65.81 221 GLY A O 1
ATOM 1836 N N . GLY A 1 222 ? 2.981 0.216 16.190 1.00 55.69 222 GLY A N 1
ATOM 1837 C CA . GLY A 1 222 ? 4.336 0.627 15.808 1.00 55.69 222 GLY A CA 1
ATOM 1838 C C . GLY A 1 222 ? 4.407 2.131 15.551 1.00 55.69 222 GLY A C 1
ATOM 1839 O O . GLY A 1 222 ? 3.557 2.666 14.832 1.00 55.69 222 GLY A O 1
ATOM 1840 N N . ARG A 1 223 ? 5.389 2.786 16.183 1.00 37.56 223 ARG A N 1
ATOM 1841 C CA . ARG A 1 223 ? 5.750 4.191 15.939 1.00 37.56 223 ARG A CA 1
ATOM 1842 C C . ARG A 1 223 ? 6.248 4.345 14.502 1.00 37.56 223 ARG A C 1
ATOM 1844 O O . ARG A 1 223 ? 7.089 3.516 14.099 1.00 37.56 223 ARG A O 1
#

pLDDT: mean 85.85, std 15.54, range [30.98, 98.19]

Foldseek 3Di:
DDDDADDWDKDWDADDQDPVPRDGHPIDIQTADPLLVLQCVDPLLVVLQQDFADQDLPDTDRRNVCVSNVHQCVNSLLSRLVCLLVVSDPDLDLSSSLLSLLLCCLPVLDPDDPVDDDSVVSVVVNVVSNVSSVVSSVLLVLLLVLLLVQADLVRLSVCLVVLSVCLVVVPLVVNVVSSVVRRDDDDPSVVSNVVCSVVLGVVRPRRNSSSSSSNSSSSRDDD

Secondary structure (DSSP, 8-state):
-----PPPEEEEE-SEEETTTTEEES-EEEEE-HHHHHHHH-HHHHHHHS-EEEEETTEEEEHHHHHHTT--SHHHHHHHHHHHHTT-------HHHHHHHHHHHHHTT-----S---HHHHHHHHHHHHHHHHHHHHHHHHHHHHHHHHS-HHHHHHHHHHHHHHHHTT-HHHHHHHHHHT----SHHHHHHHHHIIIIIIT-SSSHHHHHHHHHHHHS---

Sequence (223 aa):
KSSWALENMYIIKYRDVNSQTQRFVDVEYIGISKIHASILLDDVIRDAINYNLHVSQSEYRWLLENLIQNKPLKPLIMRHIILRANRKTGQMGIKPLLYSLAIDSEIFSRKEPEVFND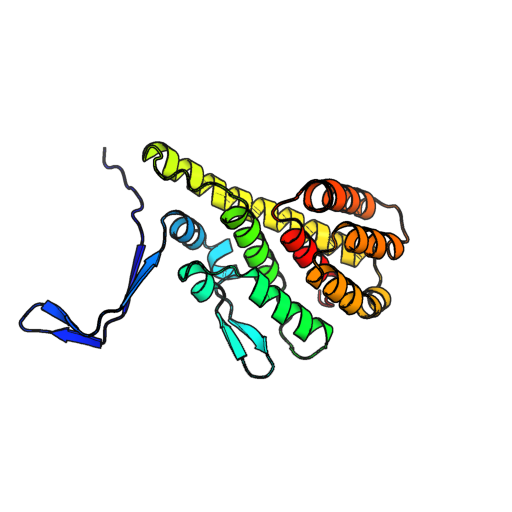PLQISARMDEIVLRIKETYREMNTARRNIQELIPPGTRENNINQLISILRRNNRYLFVNNLLKILIQENAAFHSLKNYLFNRILQNDDTWDIYAAALLTGFLGGR